Protein AF-A0A7S1Z6N8-F1 (afdb_monomer_lite)

Structure (mmCIF, N/CA/C/O backbone):
data_AF-A0A7S1Z6N8-F1
#
_entry.id   AF-A0A7S1Z6N8-F1
#
loop_
_atom_site.group_PDB
_atom_site.id
_atom_site.type_symbol
_atom_site.label_atom_id
_atom_site.label_alt_id
_atom_site.label_comp_id
_atom_site.label_asym_id
_atom_site.label_entity_id
_atom_site.label_seq_id
_atom_site.pdbx_PDB_ins_code
_atom_site.Cartn_x
_atom_site.Cartn_y
_atom_site.Cartn_z
_atom_site.occupancy
_atom_site.B_iso_or_equiv
_atom_site.auth_seq_id
_atom_site.auth_comp_id
_atom_site.auth_asym_id
_atom_site.auth_atom_id
_atom_site.pdbx_PDB_model_num
ATOM 1 N N . ILE A 1 1 ? -26.954 3.766 16.961 1.00 88.44 1 ILE A N 1
ATOM 2 C CA . ILE A 1 1 ? -27.231 2.598 16.095 1.00 88.44 1 ILE A CA 1
ATOM 3 C C . ILE A 1 1 ? -27.540 1.423 17.008 1.00 88.44 1 ILE A C 1
ATOM 5 O O . ILE A 1 1 ? -26.776 1.216 17.948 1.00 88.44 1 ILE A O 1
ATOM 9 N N . ASP A 1 2 ? -28.665 0.736 16.800 1.00 89.31 2 ASP A N 1
ATOM 10 C CA . ASP A 1 2 ? -29.001 -0.498 17.525 1.00 89.31 2 ASP A CA 1
ATOM 11 C C . ASP A 1 2 ? -28.397 -1.687 16.770 1.00 89.31 2 ASP A C 1
ATOM 13 O O . ASP A 1 2 ? -28.638 -1.848 15.577 1.00 89.31 2 ASP A O 1
ATOM 17 N N . ALA A 1 3 ? -27.575 -2.474 17.457 1.00 89.19 3 ALA A N 1
ATOM 18 C CA . ALA A 1 3 ? -26.838 -3.597 16.892 1.00 89.19 3 ALA A CA 1
ATOM 19 C C . ALA A 1 3 ? -27.276 -4.943 17.492 1.00 89.19 3 ALA A C 1
ATOM 21 O O . ALA A 1 3 ? -26.668 -5.968 17.191 1.00 89.19 3 ALA A O 1
ATOM 22 N N . ARG A 1 4 ? -28.337 -4.980 18.314 1.00 87.75 4 ARG A N 1
ATOM 23 C CA . ARG A 1 4 ? -28.813 -6.206 18.989 1.00 87.75 4 ARG A CA 1
ATOM 24 C C . ARG A 1 4 ? -29.221 -7.323 18.035 1.00 87.75 4 ARG A C 1
ATOM 26 O O . ARG A 1 4 ? -29.088 -8.488 18.382 1.00 87.75 4 ARG A O 1
ATOM 33 N N . ALA A 1 5 ? -29.737 -6.962 16.862 1.00 83.06 5 ALA A N 1
ATOM 34 C CA . ALA A 1 5 ? -30.118 -7.914 15.821 1.00 83.06 5 ALA A CA 1
ATOM 35 C C . ALA A 1 5 ? -28.928 -8.368 14.952 1.00 83.06 5 ALA A C 1
ATOM 37 O O . ALA A 1 5 ? -29.091 -9.226 14.090 1.00 83.06 5 ALA A O 1
ATOM 38 N N . SER A 1 6 ? -27.739 -7.792 15.158 1.00 82.25 6 SER A N 1
ATOM 39 C CA . SER A 1 6 ? -26.515 -8.166 14.449 1.00 82.25 6 SER A CA 1
ATOM 40 C C . SER A 1 6 ? -25.701 -9.186 15.251 1.00 82.25 6 SER A C 1
ATOM 42 O O . SER A 1 6 ? -25.852 -9.311 16.463 1.00 82.25 6 SER A O 1
ATOM 44 N N . SER A 1 7 ? -24.766 -9.874 14.594 1.00 84.94 7 SER A N 1
ATOM 45 C CA . SER A 1 7 ? -23.778 -10.739 15.252 1.00 84.94 7 SER A CA 1
ATOM 46 C C . SER A 1 7 ? -22.561 -9.968 15.798 1.00 84.94 7 SER A C 1
ATOM 48 O O . SER A 1 7 ? -21.488 -10.550 15.958 1.00 84.94 7 SER A O 1
ATOM 50 N N . GLN A 1 8 ? -22.673 -8.651 16.015 1.00 86.31 8 GLN A N 1
ATOM 51 C CA . GLN A 1 8 ? -21.559 -7.812 16.471 1.00 86.31 8 GLN A CA 1
ATOM 52 C C . GLN A 1 8 ? -21.376 -7.862 17.996 1.00 86.31 8 GLN A C 1
ATOM 54 O O . GLN A 1 8 ? -22.334 -8.074 18.737 1.00 86.31 8 GLN A O 1
ATOM 59 N N . PRO A 1 9 ? -20.146 -7.628 18.495 1.00 83.56 9 PRO A N 1
ATOM 60 C CA . PRO A 1 9 ? -19.825 -7.757 19.920 1.00 83.56 9 PRO A CA 1
ATOM 61 C C . PRO A 1 9 ? -20.478 -6.696 20.822 1.00 83.56 9 PRO A C 1
ATOM 63 O O . PRO A 1 9 ? -20.442 -6.830 22.044 1.00 83.56 9 PRO A O 1
ATOM 66 N N . CYS A 1 10 ? -21.047 -5.630 20.254 1.00 86.75 10 CYS A N 1
ATOM 67 C CA . CYS A 1 10 ? -21.714 -4.561 20.996 1.00 86.75 10 CYS A CA 1
ATOM 68 C C . CYS A 1 10 ? -23.199 -4.512 20.627 1.00 86.75 10 CYS A C 1
ATOM 70 O O . CYS A 1 10 ? -23.562 -4.689 19.470 1.00 86.75 10 CYS A O 1
ATOM 72 N N . THR A 1 11 ? -24.058 -4.215 21.604 1.00 90.62 11 THR A N 1
ATOM 73 C CA . THR A 1 11 ? -25.513 -4.100 21.395 1.00 90.62 11 THR A CA 1
ATOM 74 C C . THR A 1 11 ? -25.936 -2.733 20.862 1.00 90.62 11 THR A C 1
ATOM 76 O O . THR A 1 11 ? -27.042 -2.589 20.348 1.00 90.62 11 THR A O 1
ATOM 79 N N . SER A 1 12 ? -25.072 -1.720 20.954 1.00 91.56 12 SER A N 1
ATOM 80 C CA . SER A 1 12 ? -25.293 -0.408 20.353 1.00 91.56 12 SER A CA 1
ATOM 81 C C . SER A 1 12 ? -23.976 0.288 20.008 1.00 91.56 12 SER A C 1
ATOM 83 O O . SER A 1 12 ? -22.945 0.051 20.639 1.00 91.56 12 SER A O 1
ATOM 85 N N . PHE A 1 13 ? -24.031 1.176 19.013 1.00 90.75 13 PHE A N 1
ATOM 86 C CA . PHE A 1 13 ? -22.923 2.051 18.622 1.00 90.75 13 PHE A CA 1
ATOM 87 C C . PHE A 1 13 ? -23.348 3.519 18.636 1.00 90.75 13 PHE A C 1
ATOM 89 O O . PHE A 1 13 ? -24.434 3.874 18.156 1.00 90.75 13 PHE A O 1
ATOM 96 N N . GLY A 1 14 ? -22.472 4.372 19.168 1.00 90.56 14 GLY A N 1
ATOM 97 C CA . GLY A 1 14 ? -22.578 5.824 19.075 1.00 90.56 14 GLY A CA 1
ATOM 98 C C . GLY A 1 14 ? -21.867 6.331 17.824 1.00 90.56 14 GLY A C 1
ATOM 99 O O . GLY A 1 14 ? -20.742 5.924 17.549 1.00 90.56 14 GLY A O 1
ATOM 100 N N . ILE A 1 15 ? -22.517 7.222 17.079 1.00 90.75 15 ILE A N 1
ATOM 101 C CA . ILE A 1 15 ? -21.919 7.923 15.939 1.00 90.75 15 ILE A CA 1
ATOM 102 C C . ILE A 1 15 ? -22.013 9.429 16.158 1.00 90.75 15 ILE A C 1
ATOM 104 O O . ILE A 1 15 ? -22.923 9.908 16.838 1.00 90.75 15 ILE A O 1
ATOM 108 N N . HIS A 1 16 ? -21.076 10.175 15.582 1.00 93.31 16 HIS A N 1
ATOM 109 C CA . HIS A 1 16 ? -21.111 11.631 15.636 1.00 93.31 16 HIS A CA 1
ATOM 110 C C . HIS A 1 16 ? -22.332 12.166 14.858 1.00 93.31 16 HIS A C 1
ATOM 112 O O . HIS A 1 16 ? -22.579 11.682 13.750 1.00 93.31 16 HIS A O 1
ATOM 118 N N . PRO A 1 17 ? -23.072 13.177 15.361 1.00 93.50 17 PRO A N 1
ATOM 119 C CA . PRO A 1 17 ? -24.265 13.705 14.686 1.00 93.50 17 PRO A CA 1
ATOM 120 C C . PRO A 1 17 ? -24.022 14.198 13.253 1.00 93.50 17 PRO A C 1
ATOM 122 O O . PRO A 1 17 ? -24.912 14.105 12.417 1.00 93.50 17 PRO A O 1
ATOM 125 N N . SER A 1 18 ? -22.811 14.675 12.950 1.00 95.06 18 SER A N 1
ATOM 126 C CA . SER A 1 18 ? -22.406 15.102 11.598 1.00 95.06 18 SER A CA 1
ATOM 127 C C . SER A 1 18 ? -22.110 13.956 10.620 1.00 95.06 18 SER A C 1
ATOM 129 O O . SER A 1 18 ? -21.781 14.229 9.472 1.00 95.06 18 SER A O 1
ATOM 131 N N . LEU A 1 19 ? -22.199 12.690 11.044 1.00 91.75 19 LEU A N 1
ATOM 132 C CA . LEU A 1 19 ? -21.964 11.509 10.199 1.00 91.75 19 LEU A CA 1
ATOM 133 C C . LEU A 1 19 ? -23.212 10.604 10.106 1.00 91.75 19 LEU A C 1
ATOM 135 O O . LEU A 1 19 ? -23.100 9.393 10.317 1.00 91.75 19 LEU A O 1
ATOM 139 N N . PRO A 1 20 ? -24.410 11.145 9.795 1.00 94.00 20 PRO A N 1
ATOM 140 C CA . PRO A 1 20 ? -25.641 10.352 9.772 1.00 94.00 20 PRO A CA 1
ATOM 141 C C . PRO A 1 20 ? -25.593 9.233 8.724 1.00 94.00 20 PRO A C 1
ATOM 143 O O . PRO A 1 20 ? -26.145 8.160 8.959 1.00 94.00 20 PRO A O 1
ATOM 146 N N . ILE A 1 21 ? -24.842 9.439 7.636 1.00 94.69 21 ILE A N 1
ATOM 147 C CA . ILE A 1 21 ? -24.656 8.463 6.558 1.00 94.69 21 ILE A CA 1
ATOM 148 C C . ILE A 1 21 ? -24.152 7.103 7.059 1.00 94.69 21 ILE A C 1
ATOM 150 O O . ILE A 1 21 ? -24.558 6.071 6.542 1.00 94.69 21 ILE A O 1
ATOM 154 N N . LEU A 1 22 ? -23.324 7.065 8.111 1.00 93.56 22 LEU A N 1
ATOM 155 C CA . LEU A 1 22 ? -22.815 5.802 8.658 1.00 93.56 22 LEU A CA 1
ATOM 156 C C . LEU A 1 22 ? -23.911 4.980 9.344 1.00 93.56 22 LEU A C 1
ATOM 158 O O . LEU A 1 22 ? -23.875 3.753 9.301 1.00 93.56 22 LEU A O 1
ATOM 162 N N . ARG A 1 23 ? -24.890 5.641 9.975 1.00 92.25 23 ARG A N 1
ATOM 163 C CA . ARG A 1 23 ? -26.069 4.958 10.524 1.00 92.25 23 ARG A CA 1
ATOM 164 C C . ARG A 1 23 ? -26.919 4.397 9.402 1.00 92.25 23 ARG A C 1
ATOM 166 O O . ARG A 1 23 ? -27.370 3.266 9.527 1.00 92.25 23 ARG A O 1
ATOM 173 N N . ASP A 1 24 ? -27.150 5.186 8.362 1.00 94.38 24 ASP A N 1
ATOM 174 C CA . ASP A 1 24 ? -28.033 4.792 7.268 1.00 94.38 24 ASP A CA 1
ATOM 175 C C . ASP A 1 24 ? -27.438 3.578 6.535 1.00 94.38 24 ASP A C 1
ATOM 177 O O . ASP A 1 24 ? -28.085 2.535 6.472 1.00 94.38 24 ASP A O 1
ATOM 181 N N . LEU A 1 25 ? -26.145 3.627 6.187 1.00 95.06 25 LEU A N 1
ATOM 182 C CA . LEU A 1 25 ? -25.419 2.490 5.606 1.00 95.06 25 LEU A CA 1
ATOM 183 C C . LEU A 1 25 ? -25.420 1.247 6.507 1.00 95.06 25 LEU A C 1
ATOM 185 O O . LEU A 1 25 ? -25.549 0.129 6.014 1.00 95.06 25 LEU A O 1
ATOM 189 N N . TYR A 1 26 ? -25.274 1.415 7.826 1.00 92.69 26 TYR A N 1
ATOM 190 C CA . TYR A 1 26 ? -25.327 0.288 8.760 1.00 92.69 26 TYR A CA 1
ATOM 191 C C . TYR A 1 26 ? -26.719 -0.350 8.783 1.00 92.69 26 TYR A C 1
ATOM 193 O O . TYR A 1 26 ? -26.846 -1.570 8.711 1.00 92.69 26 TYR A O 1
ATOM 201 N N . ASN A 1 27 ? -27.768 0.472 8.863 1.00 90.56 27 ASN A N 1
ATOM 202 C CA . ASN A 1 27 ? -29.154 0.007 8.887 1.00 90.56 27 ASN A CA 1
ATOM 203 C C . ASN A 1 27 ? -29.552 -0.686 7.573 1.00 90.56 27 ASN A C 1
ATOM 205 O O . ASN A 1 27 ? -30.355 -1.614 7.594 1.00 90.56 27 ASN A O 1
ATOM 209 N N . GLU A 1 28 ? -28.972 -0.264 6.448 1.00 93.81 28 GLU A N 1
ATOM 210 C CA . GLU A 1 28 ? -29.132 -0.887 5.128 1.00 93.81 28 GLU A CA 1
ATOM 211 C C . GLU A 1 28 ? -28.316 -2.182 4.960 1.00 93.81 28 GLU A C 1
ATOM 213 O O . GLU A 1 28 ? -28.401 -2.833 3.921 1.00 93.81 28 GLU A O 1
ATOM 218 N N . GLY A 1 29 ? -27.498 -2.565 5.947 1.00 89.50 29 GLY A N 1
ATOM 219 C CA . GLY A 1 29 ? -26.600 -3.720 5.850 1.00 89.50 29 GLY A CA 1
ATOM 220 C C . GLY A 1 29 ? -25.387 -3.494 4.939 1.00 89.50 29 GLY A C 1
ATOM 221 O O . GLY A 1 29 ? -24.643 -4.432 4.663 1.00 89.50 29 GLY A O 1
ATOM 222 N N . SER A 1 30 ? -25.164 -2.255 4.497 1.00 93.12 30 SER A N 1
ATOM 223 C CA . SER A 1 30 ? -24.047 -1.851 3.635 1.00 93.12 30 SER A CA 1
ATOM 224 C C . SER A 1 30 ? -22.809 -1.391 4.420 1.00 93.12 30 SER A C 1
ATOM 226 O O . SER A 1 30 ? -21.783 -1.073 3.823 1.00 93.12 30 SER A O 1
ATOM 228 N N . ALA A 1 31 ? -22.874 -1.356 5.755 1.00 90.12 31 ALA A N 1
ATOM 229 C CA . ALA A 1 31 ? -21.738 -1.060 6.625 1.00 90.12 31 ALA A CA 1
ATOM 230 C C . ALA A 1 31 ? -21.712 -1.948 7.878 1.00 90.12 31 ALA A C 1
ATOM 232 O O . ALA A 1 31 ? -22.742 -2.381 8.391 1.00 90.12 31 ALA A O 1
ATOM 233 N N . LEU A 1 32 ? -20.506 -2.169 8.404 1.00 89.81 32 LEU A N 1
ATOM 234 C CA . LEU A 1 32 ? -20.230 -2.939 9.618 1.00 89.81 32 LEU A CA 1
ATOM 235 C C . LEU A 1 32 ? -19.250 -2.155 10.503 1.00 89.81 32 LEU A C 1
ATOM 237 O O . LEU A 1 32 ? -18.300 -1.567 9.988 1.00 89.81 32 LEU A O 1
ATOM 241 N N . PHE A 1 33 ? -19.429 -2.185 11.828 1.00 87.69 33 PHE A N 1
ATOM 242 C CA . PHE A 1 33 ? -18.408 -1.693 12.756 1.00 87.69 33 PHE A CA 1
ATOM 243 C C . PHE A 1 33 ? -17.508 -2.839 13.207 1.00 87.69 33 PHE A C 1
ATOM 245 O O . PHE A 1 33 ? -17.979 -3.873 13.679 1.00 87.69 33 PHE A O 1
ATOM 252 N N . VAL A 1 34 ? -16.197 -2.624 13.123 1.00 84.75 34 VAL A N 1
ATOM 253 C CA . VAL A 1 34 ? -15.204 -3.513 13.730 1.00 84.75 34 VAL A CA 1
ATOM 254 C C . VAL A 1 34 ? -14.755 -2.883 15.047 1.00 84.75 34 VAL A C 1
ATOM 256 O O . VAL A 1 34 ? -13.890 -2.011 15.082 1.00 84.75 34 VAL A O 1
ATOM 259 N N . ALA A 1 35 ? -15.399 -3.286 16.143 1.00 81.75 35 ALA A N 1
ATOM 260 C CA . ALA A 1 35 ? -15.043 -2.838 17.486 1.00 81.75 35 ALA A CA 1
ATOM 261 C C . ALA A 1 35 ? -13.891 -3.666 18.064 1.00 81.75 35 ALA A C 1
ATOM 263 O O . ALA A 1 35 ? -13.701 -4.824 17.697 1.00 81.75 35 ALA A O 1
ATOM 264 N N . ASN A 1 36 ? -13.140 -3.075 18.998 1.00 75.44 36 ASN A N 1
ATOM 265 C CA . ASN A 1 36 ? -11.947 -3.683 19.602 1.00 75.44 36 ASN A CA 1
ATOM 266 C C . ASN A 1 36 ? -10.860 -4.064 18.578 1.00 75.44 36 ASN A C 1
ATOM 268 O O . ASN A 1 36 ? -10.006 -4.900 18.862 1.00 75.44 36 ASN A O 1
ATOM 272 N N . ALA A 1 37 ? -10.878 -3.437 17.399 1.00 77.06 37 ALA A N 1
ATOM 273 C CA . ALA A 1 37 ? -9.786 -3.509 16.447 1.00 77.06 37 ALA A CA 1
ATOM 274 C C . ALA A 1 37 ? -8.680 -2.546 16.872 1.00 77.06 37 ALA A C 1
ATOM 276 O O . ALA A 1 37 ? -8.911 -1.367 17.140 1.00 77.06 37 ALA A O 1
ATOM 277 N N . GLY A 1 38 ? -7.469 -3.067 16.942 1.00 76.75 38 GLY A N 1
ATOM 278 C CA . GLY A 1 38 ? -6.310 -2.315 17.368 1.00 76.75 38 GLY A CA 1
ATOM 279 C C . GLY A 1 38 ? -5.176 -3.264 17.678 1.00 76.75 38 GLY A C 1
ATOM 280 O O . GLY A 1 38 ? -5.358 -4.470 17.848 1.00 76.75 38 GLY A O 1
ATOM 281 N N . LEU A 1 39 ? -3.984 -2.703 17.722 1.00 79.81 39 LEU A N 1
ATOM 282 C CA . LEU A 1 39 ? -2.789 -3.484 17.914 1.00 79.81 39 LEU A CA 1
ATOM 283 C C . LEU A 1 39 ? -2.548 -3.732 19.412 1.00 79.81 39 LEU A C 1
ATOM 285 O O . LEU A 1 39 ? -2.395 -2.795 20.193 1.00 79.81 39 LEU A O 1
ATOM 289 N N . LEU A 1 40 ? -2.516 -5.009 19.799 1.00 80.50 40 LEU A N 1
ATOM 290 C CA . LEU A 1 40 ? -2.187 -5.469 21.147 1.00 80.50 40 LEU A CA 1
ATOM 291 C C . LEU A 1 40 ? -1.167 -6.602 21.053 1.00 80.50 40 LEU A C 1
ATOM 293 O O . LEU A 1 40 ? -1.433 -7.621 20.424 1.00 80.50 40 LEU A O 1
ATOM 297 N N . VAL A 1 41 ? -0.014 -6.445 21.711 1.00 81.12 41 VAL A N 1
ATOM 298 C CA . VAL A 1 41 ? 0.990 -7.525 21.774 1.00 81.12 41 VAL A CA 1
ATOM 299 C C . VAL A 1 41 ? 0.519 -8.674 22.667 1.00 81.12 41 VAL A C 1
ATOM 301 O O . VAL A 1 41 ? 0.840 -9.834 22.430 1.00 81.12 41 VAL A O 1
ATOM 304 N N . LYS A 1 42 ? -0.234 -8.337 23.717 1.00 85.00 42 LYS A N 1
ATOM 305 C CA . LYS A 1 42 ? -0.820 -9.254 24.692 1.00 85.00 42 LYS A CA 1
ATOM 306 C C . LYS A 1 42 ? -1.991 -8.565 25.399 1.00 85.00 42 LYS A C 1
ATOM 308 O O . LYS A 1 42 ? -2.080 -7.334 25.351 1.00 85.00 42 LYS A O 1
ATOM 313 N N . PRO A 1 43 ? -2.872 -9.316 26.077 1.00 87.75 43 PRO A N 1
ATOM 314 C CA . PRO A 1 43 ? -3.913 -8.724 26.906 1.00 87.75 43 PRO A CA 1
ATOM 315 C C . PRO A 1 43 ? -3.316 -7.809 27.987 1.00 87.75 43 PRO A C 1
ATOM 317 O O . PRO A 1 43 ? -2.453 -8.223 28.759 1.00 87.75 43 PRO A O 1
ATOM 320 N N . VAL A 1 44 ? -3.790 -6.565 28.042 1.00 89.38 44 VAL A N 1
ATOM 321 C CA . VAL A 1 44 ? -3.395 -5.539 29.021 1.00 89.38 44 VAL A CA 1
ATOM 322 C C . VAL A 1 44 ? -4.637 -4.827 29.558 1.00 89.38 44 VAL A C 1
ATOM 324 O O . VAL A 1 44 ? -5.732 -4.956 29.013 1.00 89.38 44 VAL A O 1
ATOM 327 N N . ASN A 1 45 ? -4.482 -4.071 30.640 1.00 89.31 45 ASN A N 1
ATOM 328 C CA . ASN A 1 45 ? -5.541 -3.287 31.267 1.00 89.31 45 ASN A CA 1
ATOM 329 C C . ASN A 1 45 ? -5.087 -1.834 31.503 1.00 89.31 45 ASN A C 1
ATOM 331 O O . ASN A 1 45 ? -3.951 -1.452 31.220 1.00 89.31 45 ASN A O 1
ATOM 335 N N . LYS A 1 46 ? -5.986 -1.003 32.047 1.00 87.88 46 LYS A N 1
ATOM 336 C CA . LYS A 1 46 ? -5.729 0.431 32.271 1.00 87.88 46 LYS A CA 1
ATOM 337 C C . LYS A 1 46 ? -4.546 0.722 33.199 1.00 87.88 46 LYS A C 1
ATOM 339 O O . LYS A 1 46 ? -4.002 1.819 33.113 1.00 87.88 46 LYS A O 1
ATOM 344 N N . THR A 1 47 ? -4.166 -0.208 34.076 1.00 94.25 47 THR A N 1
ATOM 345 C CA . THR A 1 47 ? -3.086 0.014 35.045 1.00 94.25 47 THR A CA 1
ATOM 346 C C . THR A 1 47 ? -1.726 -0.429 34.519 1.00 94.25 47 THR A C 1
ATOM 348 O O . THR A 1 47 ? -0.732 0.163 34.917 1.00 94.25 47 THR A O 1
ATOM 351 N N . ASN A 1 48 ? -1.663 -1.403 33.602 1.00 91.69 48 ASN A N 1
ATOM 352 C CA . ASN A 1 48 ? -0.394 -1.993 33.160 1.00 91.69 48 ASN A CA 1
ATOM 353 C C . ASN A 1 48 ? -0.033 -1.765 31.679 1.00 91.69 48 ASN A C 1
ATOM 355 O O . ASN A 1 48 ? 1.084 -2.096 31.280 1.00 91.69 48 ASN A O 1
ATOM 359 N N . TYR A 1 49 ? -0.922 -1.194 30.855 1.00 88.88 49 TYR A N 1
ATOM 360 C CA . TYR A 1 49 ? -0.685 -1.106 29.406 1.00 88.88 49 TYR A CA 1
ATOM 361 C C . TYR A 1 49 ? 0.596 -0.344 29.028 1.00 88.88 49 TYR A C 1
ATOM 363 O O . TYR A 1 49 ? 1.216 -0.682 28.024 1.00 88.88 49 TYR A O 1
ATOM 371 N N . LYS A 1 50 ? 1.007 0.662 29.815 1.00 86.69 50 LYS A N 1
ATOM 372 C CA . LYS A 1 50 ? 2.200 1.478 29.530 1.00 86.69 50 LYS A CA 1
ATOM 373 C C . LYS A 1 50 ? 3.501 0.691 29.656 1.00 86.69 50 LYS A C 1
ATOM 375 O O . LYS A 1 50 ? 4.405 0.883 28.861 1.00 86.69 50 LYS A O 1
ATOM 380 N N . GLU A 1 51 ? 3.587 -0.176 30.658 1.00 88.50 51 GLU A N 1
ATOM 381 C CA . GLU A 1 51 ? 4.788 -0.969 30.948 1.00 88.50 51 GLU A CA 1
ATOM 382 C C . GLU A 1 51 ? 4.840 -2.241 30.102 1.00 88.50 51 GLU A C 1
ATOM 384 O O . GLU A 1 51 ? 5.904 -2.769 29.800 1.00 88.50 51 GLU A O 1
ATOM 389 N N . GLN A 1 52 ? 3.666 -2.761 29.743 1.00 87.62 52 GLN A N 1
ATOM 390 C CA . GLN A 1 52 ? 3.527 -4.081 29.144 1.00 87.62 52 GLN A CA 1
ATOM 391 C C . GLN A 1 52 ? 3.355 -4.073 27.626 1.00 87.62 52 GLN A C 1
ATOM 393 O O . GLN A 1 52 ? 3.294 -5.151 27.029 1.00 87.62 52 GLN A O 1
ATOM 398 N N . THR A 1 53 ? 3.280 -2.897 27.004 1.00 86.00 53 THR A N 1
ATOM 399 C CA . THR A 1 53 ? 3.157 -2.770 25.551 1.00 86.00 53 THR A CA 1
ATOM 400 C C . THR A 1 53 ? 4.450 -2.181 24.987 1.00 86.00 53 THR A C 1
ATOM 402 O O . THR A 1 53 ? 4.789 -1.056 25.341 1.00 86.00 53 THR A O 1
ATOM 405 N N . PRO A 1 54 ? 5.156 -2.880 24.080 1.00 83.94 54 PRO A N 1
ATOM 406 C CA . PRO A 1 54 ? 6.385 -2.376 23.456 1.00 83.94 54 PRO A CA 1
ATOM 407 C C . PRO A 1 54 ? 6.119 -1.271 22.418 1.00 83.94 54 PRO A C 1
ATOM 409 O O . PRO A 1 54 ? 7.042 -0.765 21.789 1.00 83.94 54 PRO A O 1
ATOM 412 N N . VAL A 1 55 ? 4.852 -0.901 22.225 1.00 85.44 55 VAL A N 1
ATOM 413 C CA . VAL A 1 55 ? 4.388 0.061 21.228 1.00 85.44 55 VAL A CA 1
ATOM 414 C C . VAL A 1 55 ? 3.953 1.343 21.906 1.00 85.44 55 VAL A C 1
ATOM 416 O O . VAL A 1 55 ? 3.279 1.323 22.938 1.00 85.44 55 VAL A O 1
ATOM 419 N N . GLN A 1 56 ? 4.270 2.467 21.268 1.00 86.50 56 GLN A N 1
ATOM 420 C CA . GLN A 1 56 ? 3.768 3.775 21.659 1.00 86.50 56 GLN A CA 1
ATOM 421 C C . GLN A 1 56 ? 2.273 3.899 21.330 1.00 86.50 56 GLN A C 1
ATOM 423 O O . GLN A 1 56 ? 1.871 4.444 20.299 1.00 86.50 56 GLN A O 1
ATOM 428 N N . LEU A 1 57 ? 1.441 3.366 22.223 1.00 86.00 57 LEU A N 1
ATOM 429 C CA . LEU A 1 57 ? -0.008 3.517 22.158 1.00 86.00 57 LEU A CA 1
ATOM 430 C C . LEU A 1 57 ? -0.382 5.009 22.125 1.00 86.00 57 LEU A C 1
ATOM 432 O O . LEU A 1 57 ? 0.283 5.845 22.738 1.00 86.00 57 LEU A O 1
ATOM 436 N N . PHE A 1 58 ? -1.459 5.329 21.404 1.00 85.06 58 PHE A N 1
ATOM 437 C CA . PHE A 1 58 ? -1.986 6.689 21.180 1.00 85.06 58 PHE A CA 1
ATOM 438 C C . PHE A 1 58 ? -1.148 7.615 20.282 1.00 85.06 58 PHE A C 1
ATOM 440 O O . PHE A 1 58 ? -1.577 8.734 20.014 1.00 85.06 58 PHE A O 1
ATOM 447 N N . ALA A 1 59 ? -0.006 7.166 19.755 1.00 88.69 59 ALA A N 1
ATOM 448 C CA . ALA A 1 59 ? 0.720 7.897 18.718 1.00 88.69 59 ALA A CA 1
ATOM 449 C C . ALA A 1 59 ? 0.221 7.481 17.324 1.00 88.69 59 ALA A C 1
ATOM 451 O O . ALA A 1 59 ? 0.368 6.324 16.929 1.00 88.69 59 ALA A O 1
ATOM 452 N N . HIS A 1 60 ? -0.374 8.417 16.572 1.00 88.00 60 HIS A N 1
ATOM 453 C CA . HIS A 1 60 ? -0.977 8.140 15.258 1.00 88.00 60 HIS A CA 1
ATOM 454 C C . HIS A 1 60 ? 0.004 7.497 14.270 1.00 88.00 60 HIS A C 1
ATOM 456 O O . HIS A 1 60 ? -0.333 6.516 13.608 1.00 88.00 60 HIS A O 1
ATOM 462 N N . ASN A 1 61 ? 1.224 8.024 14.189 1.00 89.75 61 ASN A N 1
ATOM 463 C CA . ASN A 1 61 ? 2.284 7.520 13.318 1.00 89.75 61 ASN A CA 1
ATOM 464 C C . ASN A 1 61 ? 2.736 6.109 13.722 1.00 89.75 61 ASN A C 1
ATOM 466 O O . ASN A 1 61 ? 2.772 5.219 12.874 1.00 89.75 61 ASN A O 1
ATOM 470 N N . THR A 1 62 ? 3.024 5.885 15.006 1.00 88.94 62 THR A N 1
ATOM 471 C CA . THR A 1 62 ? 3.507 4.593 15.500 1.00 88.94 62 THR A CA 1
ATOM 472 C C . THR A 1 62 ? 2.426 3.528 15.369 1.00 88.94 62 THR A C 1
ATOM 474 O O . THR A 1 62 ? 2.678 2.472 14.806 1.00 88.94 62 THR A O 1
ATOM 477 N N . MET A 1 63 ? 1.187 3.819 15.773 1.00 88.88 63 MET A N 1
ATOM 478 C CA . MET A 1 63 ? 0.078 2.869 15.639 1.00 88.88 63 MET A CA 1
ATOM 479 C C . MET A 1 63 ? -0.214 2.517 14.179 1.00 88.88 63 MET A C 1
ATOM 481 O O . MET A 1 63 ? -0.422 1.344 13.865 1.00 88.88 63 MET A O 1
ATOM 485 N N . SER A 1 64 ? -0.181 3.502 13.276 1.00 89.06 64 SER A N 1
ATOM 486 C CA . SER A 1 64 ? -0.322 3.248 11.836 1.00 89.06 64 SER A CA 1
ATOM 487 C C . SER A 1 64 ? 0.820 2.381 11.315 1.00 89.06 64 SER A C 1
ATOM 489 O O . SER A 1 64 ? 0.593 1.479 10.511 1.00 89.06 64 SER A O 1
ATOM 491 N N . ARG A 1 65 ? 2.047 2.624 11.789 1.00 90.06 65 ARG A N 1
ATOM 492 C CA . ARG A 1 65 ? 3.225 1.861 11.389 1.00 90.06 65 ARG A CA 1
ATOM 493 C C . ARG A 1 65 ? 3.163 0.409 11.829 1.00 90.06 65 ARG A C 1
ATOM 495 O O . ARG A 1 65 ? 3.253 -0.488 10.993 1.00 90.06 65 ARG A O 1
ATOM 502 N N . GLU A 1 66 ? 2.947 0.193 13.116 1.00 90.56 66 GLU A N 1
ATOM 503 C CA . GLU A 1 66 ? 2.895 -1.143 13.696 1.00 90.56 66 GLU A CA 1
ATOM 504 C C . GLU A 1 66 ? 1.717 -1.956 13.149 1.00 90.56 66 GLU A C 1
ATOM 506 O O . GLU A 1 66 ? 1.859 -3.151 12.912 1.00 90.56 66 GLU A O 1
ATOM 511 N N . THR A 1 67 ? 0.571 -1.324 12.865 1.00 90.19 67 THR A N 1
ATOM 512 C CA . THR A 1 67 ? -0.596 -2.016 12.284 1.00 90.19 67 THR A CA 1
ATOM 513 C C . THR A 1 67 ? -0.314 -2.545 10.877 1.00 90.19 67 THR A C 1
ATOM 515 O O . THR A 1 67 ? -0.790 -3.615 10.514 1.00 90.19 67 THR A O 1
ATOM 518 N N . LYS A 1 68 ? 0.486 -1.833 10.076 1.00 91.31 68 LYS A N 1
ATOM 519 C CA . LYS A 1 68 ? 0.869 -2.282 8.727 1.00 91.31 68 LYS A CA 1
ATOM 520 C C . LYS A 1 68 ? 1.899 -3.409 8.763 1.00 91.31 68 LYS A C 1
ATOM 522 O O . LYS A 1 68 ? 1.905 -4.255 7.871 1.00 91.31 68 LYS A O 1
ATOM 527 N N . GLN A 1 69 ? 2.759 -3.429 9.781 1.00 91.12 69 GLN A N 1
ATOM 528 C CA . GLN A 1 69 ? 3.793 -4.452 9.935 1.00 91.12 69 GLN A CA 1
ATOM 529 C C . GLN A 1 69 ? 3.282 -5.709 10.641 1.00 91.12 69 GLN A C 1
ATOM 531 O O . GLN A 1 69 ? 3.641 -6.807 10.227 1.00 91.12 69 GLN A O 1
ATOM 536 N N . LEU A 1 70 ? 2.441 -5.575 11.672 1.00 89.12 70 LEU A N 1
ATOM 537 C CA . LEU A 1 70 ? 2.011 -6.646 12.585 1.00 89.12 70 LEU A CA 1
ATOM 538 C C . LEU A 1 70 ? 3.168 -7.541 13.059 1.00 89.12 70 LEU A C 1
ATOM 540 O O . LEU A 1 70 ? 3.050 -8.766 13.073 1.00 89.12 70 LEU A O 1
ATOM 544 N N . ASP A 1 71 ? 4.297 -6.932 13.418 1.00 88.00 71 ASP A N 1
ATOM 545 C CA . ASP A 1 71 ? 5.502 -7.632 13.871 1.00 88.00 71 ASP A CA 1
ATOM 546 C C . ASP A 1 71 ? 6.147 -6.920 15.066 1.00 88.00 71 ASP A C 1
ATOM 548 O O . ASP A 1 71 ? 7.260 -6.409 15.026 1.00 88.00 71 ASP A O 1
ATOM 552 N N . LEU A 1 72 ? 5.411 -6.891 16.171 1.00 85.31 72 LEU A N 1
ATOM 553 C CA . LEU A 1 72 ? 5.777 -6.126 17.369 1.00 85.31 72 LEU A CA 1
ATOM 554 C C . LEU A 1 72 ? 7.046 -6.599 18.072 1.00 85.31 72 LEU A C 1
ATOM 556 O O . LEU A 1 72 ? 7.613 -5.868 18.877 1.00 85.31 72 LEU A O 1
ATOM 560 N N . ASN A 1 73 ? 7.461 -7.829 17.785 1.00 84.62 73 ASN A N 1
ATOM 561 C CA . ASN A 1 73 ? 8.652 -8.444 18.355 1.00 84.62 73 ASN A CA 1
ATOM 562 C C . ASN A 1 73 ? 9.824 -8.464 17.353 1.00 84.62 73 ASN A C 1
ATOM 564 O O . ASN A 1 73 ? 10.882 -8.990 17.682 1.00 84.62 73 ASN A O 1
ATOM 568 N N . GLY A 1 74 ? 9.646 -7.917 16.143 1.00 84.62 74 GLY A N 1
ATOM 569 C CA . GLY A 1 74 ? 10.709 -7.755 15.149 1.00 84.62 74 GLY A CA 1
ATOM 570 C C . GLY A 1 74 ? 11.200 -9.041 14.474 1.00 84.62 74 GLY A C 1
ATOM 571 O O . GLY A 1 74 ? 12.286 -9.029 13.891 1.00 84.62 74 GLY A O 1
ATOM 572 N N . HIS A 1 75 ? 10.442 -10.142 14.521 1.00 85.75 75 HIS A N 1
ATOM 573 C CA . HIS A 1 75 ? 10.844 -11.423 13.916 1.00 85.75 75 HIS A CA 1
ATOM 574 C C . HIS A 1 75 ? 10.939 -11.362 12.386 1.00 85.75 75 HIS A C 1
ATOM 576 O O . HIS A 1 75 ? 11.640 -12.156 11.766 1.00 85.75 75 HIS A O 1
ATOM 582 N N . MET A 1 76 ? 10.199 -10.441 11.780 1.00 83.75 76 MET A N 1
ATOM 583 C CA . MET A 1 76 ? 10.025 -10.243 10.349 1.00 83.75 76 MET A CA 1
ATOM 584 C C . MET A 1 76 ? 10.255 -8.775 9.965 1.00 83.75 76 MET A C 1
ATOM 586 O O . MET A 1 76 ? 9.517 -8.205 9.151 1.00 83.75 76 MET A O 1
ATOM 590 N N . SER A 1 77 ? 11.291 -8.179 10.560 1.00 83.44 77 SER A N 1
ATOM 591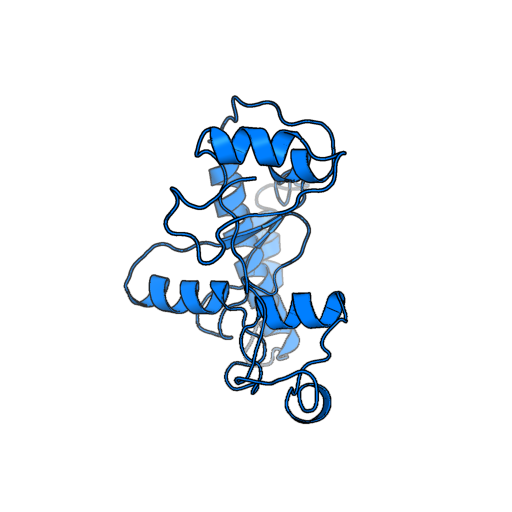 C CA . SER A 1 77 ? 11.657 -6.772 10.392 1.00 83.44 77 SER A CA 1
ATOM 592 C C . SER A 1 77 ? 11.711 -6.350 8.920 1.00 83.44 77 SER A C 1
ATOM 594 O O . SER A 1 77 ? 12.247 -7.057 8.067 1.00 83.44 77 SER A O 1
ATOM 596 N N . GLY A 1 78 ? 11.150 -5.176 8.624 1.00 84.50 78 GLY A N 1
ATOM 597 C CA . GLY A 1 78 ? 11.132 -4.609 7.272 1.00 84.50 78 GLY A CA 1
ATOM 598 C C . GLY A 1 78 ? 10.036 -5.153 6.348 1.00 84.50 78 GLY A C 1
ATOM 599 O O . GLY A 1 78 ? 9.972 -4.723 5.201 1.00 84.50 78 GLY A O 1
ATOM 600 N N . SER A 1 79 ? 9.157 -6.041 6.831 1.00 92.12 79 SER A N 1
ATOM 601 C CA . SER A 1 79 ? 8.016 -6.556 6.059 1.00 92.12 79 SER A CA 1
ATOM 602 C C . SER A 1 79 ? 6.658 -6.113 6.619 1.00 92.12 79 SER A C 1
ATOM 604 O O . SER A 1 79 ? 6.467 -5.967 7.828 1.00 92.12 79 SER A O 1
ATOM 606 N N . GLY A 1 80 ? 5.690 -5.942 5.725 1.00 93.12 80 GLY A N 1
ATOM 607 C CA . GLY A 1 80 ? 4.289 -5.674 6.016 1.00 93.12 80 GLY A CA 1
ATOM 608 C C . GLY A 1 80 ? 3.429 -6.934 6.039 1.00 93.12 80 GLY A C 1
ATOM 609 O O . GLY A 1 80 ? 3.775 -7.958 5.448 1.00 93.12 80 GLY A O 1
ATOM 610 N N . VAL A 1 81 ? 2.272 -6.871 6.702 1.00 92.44 81 VAL A N 1
ATOM 611 C CA . VAL A 1 81 ? 1.339 -8.008 6.778 1.00 92.44 81 VAL A CA 1
ATOM 612 C C . VAL A 1 81 ? 0.838 -8.444 5.397 1.00 92.44 81 VAL A C 1
ATOM 614 O O . VAL A 1 81 ? 0.788 -9.643 5.123 1.00 92.44 81 VAL A O 1
ATOM 617 N N . VAL A 1 82 ? 0.514 -7.496 4.511 1.00 92.75 82 VAL A N 1
ATOM 618 C CA . VAL A 1 82 ? 0.010 -7.794 3.160 1.00 92.75 82 VAL A CA 1
ATOM 619 C C . VAL A 1 82 ? 1.132 -8.337 2.283 1.00 92.75 82 VAL A C 1
ATOM 621 O O . VAL A 1 82 ? 0.917 -9.298 1.555 1.00 92.75 82 VAL A O 1
ATOM 624 N N . GLY A 1 83 ? 2.348 -7.804 2.402 1.00 92.94 83 GLY A N 1
ATOM 625 C CA . GLY A 1 83 ? 3.512 -8.342 1.701 1.00 92.94 83 GLY A CA 1
ATOM 626 C C . GLY A 1 83 ? 3.850 -9.771 2.125 1.00 92.94 83 GLY A C 1
ATOM 627 O O . GLY A 1 83 ? 4.098 -10.620 1.277 1.00 92.94 83 GLY A O 1
ATOM 628 N N . ARG A 1 84 ? 3.770 -10.093 3.422 1.00 92.81 84 ARG A N 1
ATOM 629 C CA . ARG A 1 84 ? 3.934 -11.482 3.886 1.00 92.81 84 ARG A CA 1
ATOM 630 C C . ARG A 1 84 ? 2.807 -12.399 3.410 1.00 92.81 84 ARG A C 1
ATOM 632 O O . ARG A 1 84 ? 3.062 -13.567 3.129 1.00 92.81 84 ARG A O 1
ATOM 639 N N . LEU A 1 85 ? 1.574 -11.897 3.323 1.00 92.62 85 LEU A N 1
ATOM 640 C CA . LEU A 1 85 ? 0.459 -12.642 2.735 1.00 92.62 85 LEU A CA 1
ATOM 641 C C . LEU A 1 85 ? 0.717 -12.920 1.247 1.00 92.62 85 LEU A C 1
ATOM 643 O O . LEU A 1 85 ? 0.580 -14.064 0.820 1.00 92.62 85 LEU A O 1
ATOM 647 N N . LYS A 1 86 ? 1.158 -11.903 0.495 1.00 92.38 86 LYS A N 1
ATOM 648 C CA . LYS A 1 86 ? 1.602 -12.014 -0.901 1.00 92.38 86 LYS A CA 1
ATOM 649 C C . LYS A 1 86 ? 2.659 -13.108 -1.044 1.00 92.38 86 LYS A C 1
ATOM 651 O O . LYS A 1 86 ? 2.477 -14.018 -1.838 1.00 92.38 86 LYS A O 1
ATOM 656 N N . ASP A 1 87 ? 3.691 -13.099 -0.198 1.00 91.88 87 ASP A N 1
ATOM 657 C CA . ASP A 1 87 ? 4.759 -14.105 -0.241 1.00 91.88 87 ASP A CA 1
ATOM 658 C C . ASP A 1 87 ? 4.246 -15.545 -0.124 1.00 91.88 87 ASP A C 1
ATOM 660 O O . ASP A 1 87 ? 4.706 -16.437 -0.840 1.00 91.88 87 ASP A O 1
ATOM 664 N N . VAL A 1 88 ? 3.281 -15.780 0.767 1.00 93.12 88 VAL A N 1
ATOM 665 C CA . VAL A 1 88 ? 2.670 -17.103 0.942 1.00 93.12 88 VAL A CA 1
ATOM 666 C C . VAL A 1 88 ? 1.799 -17.472 -0.258 1.00 93.12 88 VAL A C 1
ATOM 668 O O . VAL A 1 88 ? 1.857 -18.614 -0.712 1.00 93.12 88 VAL A O 1
ATOM 671 N N . LEU A 1 89 ? 1.014 -16.528 -0.780 1.00 92.94 89 LEU A N 1
ATOM 672 C CA . LEU A 1 89 ? 0.115 -16.753 -1.912 1.00 92.94 89 LEU A CA 1
ATOM 673 C C . LEU A 1 89 ? 0.874 -17.020 -3.221 1.00 92.94 89 LEU A C 1
ATOM 675 O O . LEU A 1 89 ? 0.542 -17.984 -3.914 1.00 92.94 89 LEU A O 1
ATOM 679 N N . THR A 1 90 ? 1.936 -16.261 -3.514 1.00 91.06 90 THR A N 1
ATOM 680 C CA . THR A 1 90 ? 2.820 -16.537 -4.658 1.00 91.06 90 THR A CA 1
ATOM 681 C C . THR A 1 90 ? 3.412 -17.940 -4.549 1.00 91.06 90 THR A C 1
ATOM 683 O O . THR A 1 90 ? 3.413 -18.698 -5.517 1.00 91.06 90 THR A O 1
ATOM 686 N N . LYS A 1 91 ? 3.875 -18.332 -3.352 1.00 91.06 91 LYS A N 1
ATOM 687 C CA . LYS A 1 91 ? 4.502 -19.643 -3.127 1.00 91.06 91 LYS A CA 1
ATOM 688 C C . LYS A 1 91 ? 3.567 -20.818 -3.430 1.00 91.06 91 LYS A C 1
ATOM 690 O O . LYS A 1 91 ? 4.042 -21.877 -3.833 1.00 91.06 91 LYS A O 1
ATOM 695 N N . ILE A 1 92 ? 2.262 -20.652 -3.227 1.00 94.56 92 ILE A N 1
ATOM 696 C CA . ILE A 1 92 ? 1.257 -21.684 -3.530 1.00 94.56 92 ILE A CA 1
ATOM 697 C C . ILE A 1 92 ? 0.669 -21.553 -4.947 1.00 94.56 92 ILE A C 1
ATOM 699 O O . ILE A 1 92 ? -0.260 -22.281 -5.285 1.00 94.56 92 ILE A O 1
ATOM 703 N N . GLY A 1 93 ? 1.220 -20.660 -5.779 1.00 91.69 93 GLY A N 1
ATOM 704 C CA . GLY A 1 93 ? 0.899 -20.541 -7.201 1.00 91.69 93 GLY A CA 1
ATOM 705 C C . GLY A 1 93 ? -0.197 -19.533 -7.552 1.00 91.69 93 GLY A C 1
ATOM 706 O O . GLY A 1 93 ? -0.657 -19.534 -8.692 1.00 91.69 93 GLY A O 1
ATOM 707 N N . TYR A 1 94 ? -0.629 -18.675 -6.622 1.00 91.25 94 TYR A N 1
ATOM 708 C CA . TYR A 1 94 ? -1.537 -17.578 -6.968 1.00 91.25 94 TYR A CA 1
ATOM 709 C C . TYR A 1 94 ? -0.767 -16.397 -7.557 1.00 91.25 94 TYR A C 1
ATOM 711 O O . TYR A 1 94 ? 0.302 -16.028 -7.078 1.00 91.25 94 TYR A O 1
ATOM 719 N N . SER A 1 95 ? -1.357 -15.761 -8.568 1.00 83.94 95 SER A N 1
ATOM 720 C CA . SER A 1 95 ? -0.878 -14.474 -9.065 1.00 83.94 95 SER A CA 1
ATOM 721 C C . SER A 1 95 ? -1.242 -13.391 -8.059 1.00 83.94 95 SER A C 1
ATOM 723 O O . SER A 1 95 ? -2.418 -13.064 -7.897 1.00 83.94 95 SER A O 1
ATOM 725 N N . THR A 1 96 ? -0.243 -12.841 -7.377 1.00 83.50 96 THR A N 1
ATOM 726 C CA . THR A 1 96 ? -0.448 -11.773 -6.399 1.00 83.50 96 THR A CA 1
ATOM 727 C C . THR A 1 96 ? 0.457 -10.599 -6.697 1.00 83.50 96 THR A C 1
ATOM 729 O O . THR A 1 96 ? 1.645 -10.624 -6.376 1.00 83.50 96 THR A O 1
ATOM 732 N N . ASP A 1 97 ? -0.136 -9.568 -7.288 1.00 80.44 97 ASP A N 1
ATOM 733 C CA . ASP A 1 97 ? 0.516 -8.286 -7.501 1.00 80.44 97 ASP A CA 1
ATOM 734 C C . ASP A 1 97 ? -0.058 -7.233 -6.553 1.00 80.44 97 ASP A C 1
ATOM 736 O O . ASP A 1 97 ? -1.194 -7.346 -6.082 1.00 80.44 97 ASP A O 1
ATOM 740 N N . SER A 1 98 ? 0.746 -6.231 -6.221 1.00 84.50 98 SER A N 1
ATOM 741 C CA . SER A 1 98 ? 0.350 -5.206 -5.258 1.00 84.50 98 SER A CA 1
ATOM 742 C C . SER A 1 98 ? 0.995 -3.874 -5.586 1.00 84.50 98 SER A C 1
ATOM 744 O O . SER A 1 98 ? 2.222 -3.783 -5.664 1.00 84.50 98 SER A O 1
ATOM 746 N N . PHE A 1 99 ? 0.174 -2.835 -5.663 1.00 87.31 99 PHE A N 1
ATOM 747 C CA . PHE A 1 99 ? 0.616 -1.465 -5.863 1.00 87.31 99 PHE A CA 1
ATOM 748 C C . PHE A 1 99 ? 0.083 -0.560 -4.753 1.00 87.31 99 PHE A C 1
ATOM 750 O O . PHE A 1 99 ? -0.961 -0.820 -4.153 1.00 87.31 99 PHE A O 1
ATOM 757 N N . SER A 1 100 ? 0.820 0.508 -4.478 1.00 89.12 100 SER A N 1
ATOM 758 C CA . SER A 1 100 ? 0.384 1.602 -3.620 1.00 89.12 100 SER A CA 1
ATOM 759 C C . SER A 1 100 ? 0.060 2.808 -4.483 1.00 89.12 100 SER A C 1
ATOM 761 O O . SER A 1 100 ? 0.852 3.184 -5.345 1.00 89.12 100 SER A O 1
ATOM 763 N N . ILE A 1 101 ? -1.079 3.437 -4.227 1.00 86.19 101 ILE A N 1
ATOM 764 C CA . ILE A 1 101 ? -1.397 4.744 -4.793 1.00 86.19 101 ILE A CA 1
ATOM 765 C C . ILE A 1 101 ? -1.034 5.772 -3.723 1.00 86.19 101 ILE A C 1
ATOM 767 O O . ILE A 1 101 ? -1.435 5.635 -2.570 1.00 86.19 101 ILE A O 1
ATOM 771 N N . SER A 1 102 ? -0.262 6.794 -4.091 1.00 83.38 102 SER A N 1
ATOM 772 C CA . SER A 1 102 ? 0.177 7.864 -3.180 1.00 83.38 102 SER A CA 1
ATOM 773 C C . SER A 1 102 ? 1.252 7.482 -2.138 1.00 83.38 102 SER A C 1
ATOM 775 O O . SER A 1 102 ? 1.448 8.207 -1.163 1.00 83.38 102 SER A O 1
ATOM 777 N N . GLY A 1 103 ? 2.012 6.400 -2.359 1.00 82.75 103 GLY A N 1
ATOM 778 C CA . GLY A 1 103 ? 3.354 6.227 -1.769 1.00 82.75 103 GLY A CA 1
ATOM 779 C C . GLY A 1 103 ? 3.488 5.376 -0.505 1.00 82.75 103 GLY A C 1
ATOM 780 O O . GLY A 1 103 ? 4.603 5.037 -0.115 1.00 82.75 103 GLY A O 1
ATOM 781 N N . ASP A 1 104 ? 2.396 4.980 0.138 1.00 85.56 104 ASP A N 1
ATOM 782 C CA . ASP A 1 104 ? 2.455 4.173 1.358 1.00 85.56 104 ASP A CA 1
ATOM 783 C C . ASP A 1 104 ? 2.586 2.676 1.044 1.00 85.56 104 ASP A C 1
ATOM 785 O O . ASP A 1 104 ? 1.615 2.006 0.690 1.00 85.56 104 ASP A O 1
ATOM 789 N N 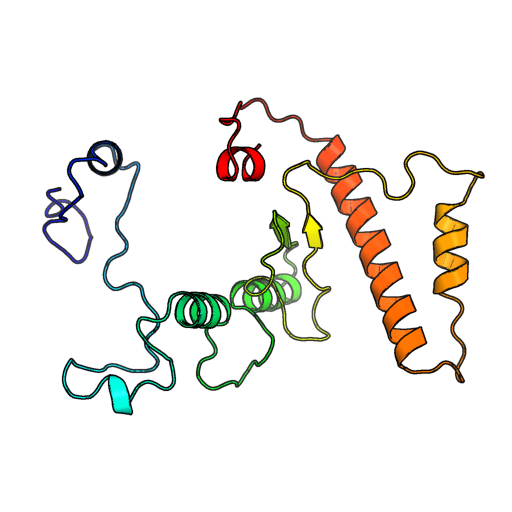. THR A 1 105 ? 3.799 2.136 1.152 1.00 89.81 105 THR A N 1
ATOM 790 C CA . THR A 1 105 ? 4.119 0.751 0.753 1.00 89.81 105 THR A CA 1
ATOM 791 C C . THR A 1 105 ? 4.329 -0.202 1.916 1.00 89.81 105 THR A C 1
ATOM 793 O O . THR A 1 105 ? 4.451 -1.408 1.710 1.00 89.81 105 THR A O 1
ATOM 796 N N . MET A 1 106 ? 4.371 0.295 3.151 1.00 90.94 106 MET A N 1
ATOM 797 C CA . MET A 1 106 ? 4.873 -0.488 4.279 1.00 90.94 106 MET A CA 1
ATOM 798 C C . MET A 1 106 ? 4.068 -1.761 4.546 1.00 90.94 106 MET A C 1
ATOM 800 O O . MET A 1 106 ? 4.647 -2.766 4.939 1.00 90.94 106 MET A O 1
ATOM 804 N N . ALA A 1 107 ? 2.752 -1.741 4.319 1.00 92.62 107 ALA A N 1
ATOM 805 C CA . ALA A 1 107 ? 1.924 -2.941 4.440 1.00 92.62 107 ALA A CA 1
ATOM 806 C C . ALA A 1 107 ? 2.204 -3.967 3.330 1.00 92.62 107 ALA A C 1
ATOM 808 O O . ALA A 1 107 ? 2.072 -5.166 3.567 1.00 92.62 107 ALA A O 1
ATOM 809 N N . LEU A 1 108 ? 2.583 -3.497 2.138 1.00 92.75 108 LEU A N 1
ATOM 810 C CA . LEU A 1 108 ? 2.747 -4.278 0.908 1.00 92.75 108 LEU A CA 1
ATOM 811 C C . LEU A 1 108 ? 4.153 -4.882 0.756 1.00 92.75 108 LEU A C 1
ATOM 813 O O . LEU A 1 108 ? 4.352 -5.798 -0.038 1.00 92.75 108 LEU A O 1
ATOM 817 N N . MET A 1 109 ? 5.129 -4.372 1.509 1.00 91.44 109 MET A N 1
ATOM 818 C CA . MET A 1 109 ? 6.510 -4.858 1.510 1.00 91.44 109 MET A CA 1
ATOM 819 C C . MET A 1 109 ? 6.574 -6.321 1.970 1.00 91.44 109 MET A C 1
ATOM 821 O O . MET A 1 109 ? 6.196 -6.641 3.097 1.00 91.44 109 MET A O 1
ATOM 825 N N . GLY A 1 110 ? 7.030 -7.219 1.095 1.00 90.81 110 GLY A N 1
ATOM 826 C CA . GLY A 1 110 ? 7.261 -8.629 1.421 1.00 90.81 110 GLY A CA 1
ATOM 827 C C . GLY A 1 110 ? 8.558 -8.848 2.196 1.00 90.81 110 GLY A C 1
ATOM 828 O O . GLY A 1 110 ? 9.252 -7.904 2.579 1.00 90.81 110 GLY A O 1
ATOM 829 N N . ARG A 1 111 ? 8.905 -10.111 2.432 1.00 88.88 111 ARG A N 1
ATOM 830 C CA . ARG A 1 111 ? 10.233 -10.471 2.935 1.00 88.88 111 ARG A CA 1
ATOM 831 C C . ARG A 1 111 ? 11.279 -10.170 1.853 1.00 88.88 111 ARG A C 1
ATOM 833 O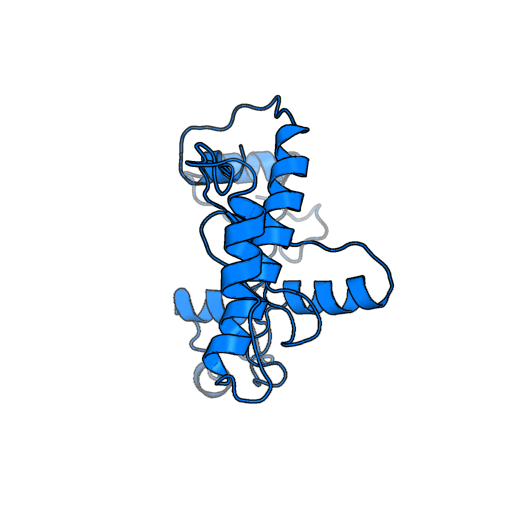 O . ARG A 1 111 ? 11.066 -10.561 0.700 1.00 88.88 111 ARG A O 1
ATOM 840 N N . PRO A 1 112 ? 12.414 -9.540 2.202 1.00 82.75 112 PRO A N 1
ATOM 841 C CA . PRO A 1 112 ? 13.495 -9.310 1.251 1.00 82.75 112 PRO A CA 1
ATOM 842 C C . PRO A 1 112 ? 13.903 -10.605 0.536 1.00 82.75 112 PRO A C 1
ATOM 844 O O . PRO A 1 112 ? 14.121 -11.630 1.183 1.00 82.75 112 PRO A O 1
ATOM 847 N N . GLY A 1 113 ? 13.979 -10.558 -0.795 1.00 78.19 113 GLY A N 1
ATOM 848 C CA . GLY A 1 113 ? 14.432 -11.673 -1.632 1.00 78.19 113 GLY A CA 1
ATOM 849 C C . GLY A 1 113 ? 13.382 -12.729 -2.003 1.00 78.19 113 GLY A C 1
ATOM 850 O O . GLY A 1 113 ? 13.732 -13.660 -2.721 1.00 78.19 113 GLY A O 1
ATOM 851 N N . LEU A 1 114 ? 12.121 -12.621 -1.557 1.00 81.75 114 LEU A N 1
ATOM 852 C CA . LEU A 1 114 ? 11.062 -13.559 -1.978 1.00 81.75 114 LEU A CA 1
ATOM 853 C C . LEU A 1 114 ? 10.240 -13.059 -3.163 1.00 81.75 114 LEU A C 1
ATOM 855 O O . LEU A 1 114 ? 10.013 -13.804 -4.110 1.00 81.75 114 LEU A O 1
ATOM 859 N N . ASN A 1 115 ? 9.779 -11.813 -3.099 1.00 80.44 115 ASN A N 1
ATOM 860 C CA . ASN A 1 115 ? 9.015 -11.185 -4.167 1.00 80.44 115 ASN A CA 1
ATOM 861 C C . ASN A 1 115 ? 9.566 -9.790 -4.455 1.00 80.44 115 ASN A C 1
ATOM 863 O O . ASN A 1 115 ? 10.101 -9.150 -3.543 1.00 80.44 115 ASN A O 1
ATOM 867 N N . PRO A 1 116 ? 9.370 -9.285 -5.685 1.00 78.88 116 PRO A N 1
ATOM 868 C CA . PRO A 1 116 ? 9.656 -7.899 -6.008 1.00 78.88 116 PRO A CA 1
ATOM 869 C C . PRO A 1 116 ? 8.966 -6.924 -5.038 1.00 78.88 116 PRO A C 1
ATOM 871 O O . PRO A 1 116 ? 7.875 -7.226 -4.509 1.00 78.88 116 PRO A O 1
ATOM 874 N N . PRO A 1 117 ? 9.580 -5.751 -4.797 1.00 79.88 117 PRO A N 1
ATOM 875 C CA . PRO A 1 117 ? 8.953 -4.691 -4.023 1.00 79.88 117 PRO A CA 1
ATOM 876 C C . PRO A 1 117 ? 7.637 -4.237 -4.682 1.00 79.88 117 PRO A C 1
ATOM 878 O O . PRO A 1 117 ? 7.451 -4.409 -5.890 1.00 79.88 117 PRO A O 1
ATOM 881 N N . PRO A 1 118 ? 6.690 -3.696 -3.894 1.00 85.50 118 PRO A N 1
ATOM 882 C CA . PRO A 1 118 ? 5.437 -3.176 -4.429 1.00 85.50 118 PRO A CA 1
ATOM 883 C C . PRO A 1 118 ? 5.685 -1.939 -5.297 1.00 85.50 118 PRO A C 1
ATOM 885 O O . PRO A 1 118 ? 6.493 -1.079 -4.939 1.00 85.50 118 PRO A O 1
ATOM 888 N N . SER A 1 119 ? 4.944 -1.813 -6.395 1.00 84.88 119 SER A N 1
ATOM 889 C CA . SER A 1 119 ? 5.007 -0.624 -7.247 1.00 84.88 119 SER A CA 1
ATOM 890 C C . SER A 1 119 ? 4.258 0.546 -6.605 1.00 84.88 119 SER A C 1
ATOM 892 O O . SER A 1 119 ? 3.231 0.363 -5.949 1.00 84.88 119 SER A O 1
ATOM 894 N N . VAL A 1 120 ? 4.764 1.763 -6.789 1.00 87.00 120 VAL A N 1
ATOM 895 C CA . VAL A 1 120 ? 4.115 2.992 -6.317 1.00 87.00 120 VAL A CA 1
ATOM 896 C C . VAL A 1 120 ? 3.635 3.784 -7.516 1.00 87.00 120 VAL A C 1
ATOM 898 O O . VAL A 1 120 ? 4.407 4.043 -8.433 1.00 87.00 120 VAL A O 1
ATOM 901 N N . MET A 1 121 ? 2.377 4.204 -7.481 1.00 85.88 121 MET A N 1
ATOM 902 C CA . MET A 1 121 ? 1.771 5.031 -8.512 1.00 85.88 121 MET A CA 1
ATOM 903 C C . MET A 1 121 ? 1.281 6.361 -7.953 1.00 85.88 121 MET A C 1
ATOM 905 O O . MET A 1 121 ? 0.904 6.486 -6.781 1.00 85.88 121 MET A O 1
ATOM 909 N N . SER A 1 122 ? 1.249 7.352 -8.837 1.00 84.94 122 SER A N 1
ATOM 910 C CA . SER A 1 122 ? 0.565 8.612 -8.584 1.00 84.94 122 SER A CA 1
ATOM 911 C C . SER A 1 122 ? -0.951 8.418 -8.654 1.00 84.94 122 SER A C 1
ATOM 913 O O . SER A 1 122 ? -1.452 7.600 -9.423 1.00 84.94 122 SER A O 1
ATOM 915 N N . SER A 1 123 ? -1.692 9.233 -7.907 1.00 82.44 123 SER A N 1
ATOM 916 C CA . SER A 1 123 ? -3.148 9.360 -8.063 1.00 82.44 123 SER A CA 1
ATOM 917 C C . SER A 1 123 ? -3.552 10.009 -9.393 1.00 82.44 123 SER A C 1
ATOM 919 O O . SER A 1 123 ? -4.717 9.983 -9.763 1.00 82.44 123 SER A O 1
ATOM 921 N N . SER A 1 124 ? -2.599 10.581 -10.135 1.00 82.12 124 SER A N 1
ATOM 922 C CA . SER A 1 124 ? -2.804 11.072 -11.503 1.00 82.12 124 SER A CA 1
ATOM 923 C C . SER A 1 124 ? -2.686 9.979 -12.574 1.00 82.12 124 SER A C 1
ATOM 925 O O . SER A 1 124 ? -2.705 10.297 -13.759 1.00 82.12 124 SER A O 1
ATOM 927 N N . GLY A 1 125 ? -2.513 8.717 -12.176 1.00 80.00 125 GLY A N 1
ATOM 928 C CA . GLY A 1 125 ? -2.282 7.603 -13.090 1.00 80.00 125 GLY A CA 1
ATOM 929 C C . GLY A 1 125 ? -0.812 7.423 -13.468 1.00 80.00 125 GLY A C 1
ATOM 930 O O . GLY A 1 125 ? 0.094 7.987 -12.844 1.00 80.00 125 GLY A O 1
ATOM 931 N N . LEU A 1 126 ? -0.591 6.586 -14.482 1.00 83.06 126 LEU A N 1
ATOM 932 C CA . LEU A 1 126 ? 0.727 6.161 -14.935 1.00 83.06 126 LEU A CA 1
ATOM 933 C C . LEU A 1 126 ? 1.006 6.710 -16.338 1.00 83.06 126 LEU A C 1
ATOM 935 O O . LEU A 1 126 ? 0.217 6.502 -17.255 1.00 83.06 126 LEU A O 1
ATOM 939 N N . THR A 1 127 ? 2.138 7.388 -16.505 1.00 86.12 127 THR A N 1
ATOM 940 C CA . THR A 1 127 ? 2.623 7.849 -17.814 1.00 86.12 127 THR A CA 1
ATOM 941 C C . THR A 1 127 ? 3.616 6.834 -18.371 1.00 86.12 127 THR A C 1
ATOM 943 O O . THR A 1 127 ? 4.327 6.187 -17.600 1.00 86.12 127 THR A O 1
ATOM 946 N N . ALA A 1 128 ? 3.706 6.694 -19.695 1.00 85.06 128 ALA A N 1
ATOM 947 C CA . ALA A 1 128 ? 4.767 5.905 -20.316 1.00 85.06 128 ALA A CA 1
ATOM 948 C C . ALA A 1 128 ? 6.148 6.392 -19.832 1.00 85.06 128 ALA A C 1
ATOM 950 O O . ALA A 1 128 ? 6.371 7.599 -19.718 1.00 85.06 128 ALA A O 1
ATOM 951 N N . LEU A 1 129 ? 7.059 5.452 -19.541 1.00 83.94 129 LEU A N 1
ATOM 952 C CA . LEU A 1 129 ? 8.391 5.744 -18.987 1.00 83.94 129 LEU A CA 1
ATOM 953 C C . LEU A 1 129 ? 9.164 6.742 -19.863 1.00 83.94 129 LEU A C 1
ATOM 955 O O . LEU A 1 129 ? 9.855 7.620 -19.356 1.00 83.94 129 LEU A O 1
ATOM 959 N N . ASN A 1 130 ? 8.993 6.617 -21.175 1.00 86.62 130 ASN A N 1
ATOM 960 C CA . ASN A 1 130 ? 9.638 7.432 -22.186 1.00 86.62 130 ASN A CA 1
ATOM 961 C C . ASN A 1 130 ? 8.604 7.861 -23.233 1.00 86.62 130 ASN A C 1
ATOM 963 O O . ASN A 1 130 ? 8.610 7.402 -24.371 1.00 86.62 130 ASN A O 1
ATOM 967 N N . ALA A 1 131 ? 7.645 8.686 -22.808 1.00 85.19 131 ALA A N 1
ATOM 968 C CA . ALA A 1 131 ? 6.524 9.104 -23.652 1.00 85.19 131 ALA A CA 1
ATOM 969 C C . ALA A 1 131 ? 6.961 9.826 -24.945 1.00 85.19 131 ALA A C 1
ATOM 971 O O . ALA A 1 131 ? 6.257 9.755 -25.950 1.00 85.19 131 ALA A O 1
ATOM 972 N N . GLU A 1 132 ? 8.123 10.488 -24.927 1.00 88.94 132 GLU A N 1
ATOM 973 C CA . GLU A 1 132 ? 8.696 11.208 -26.069 1.00 88.94 132 GLU A CA 1
ATOM 974 C C . GLU A 1 132 ? 10.177 10.823 -26.262 1.00 88.94 132 GLU A C 1
ATOM 976 O O . GLU A 1 132 ? 11.074 11.570 -25.862 1.00 88.94 132 GLU A O 1
ATOM 981 N N . PRO A 1 133 ? 10.468 9.647 -26.849 1.00 89.00 133 PRO A N 1
ATOM 982 C CA . PRO A 1 133 ? 11.836 9.168 -26.984 1.00 89.00 133 PRO A CA 1
ATOM 983 C C . PRO A 1 133 ? 12.615 9.992 -28.017 1.00 89.00 133 PRO A C 1
ATOM 985 O O . PRO A 1 133 ? 12.190 10.155 -29.161 1.00 89.00 133 PRO A O 1
ATOM 988 N N . SER A 1 134 ? 13.818 10.439 -27.649 1.00 92.75 134 SER A N 1
ATOM 989 C CA . SER A 1 134 ? 14.731 11.162 -28.554 1.00 92.75 134 SER A CA 1
ATOM 990 C C . SER A 1 134 ? 15.289 10.288 -29.686 1.00 92.75 134 SER A C 1
ATOM 992 O O . SER A 1 134 ? 15.834 10.808 -30.659 1.00 92.75 134 SER A O 1
ATOM 994 N N . MET A 1 135 ? 15.196 8.961 -29.556 1.00 91.88 135 MET A N 1
ATOM 995 C CA . MET A 1 135 ? 15.639 7.993 -30.560 1.00 91.88 135 MET A CA 1
ATOM 996 C C . MET A 1 135 ? 14.842 6.686 -30.485 1.00 91.88 135 MET A C 1
ATOM 998 O O . MET A 1 135 ? 14.295 6.327 -29.445 1.00 91.88 135 MET A O 1
ATOM 1002 N N . THR A 1 136 ? 14.803 5.939 -31.587 1.00 91.31 136 THR A N 1
ATOM 1003 C CA . THR A 1 136 ? 14.221 4.589 -31.614 1.00 91.31 136 THR A CA 1
ATOM 1004 C C . THR A 1 136 ? 15.039 3.632 -30.743 1.00 91.31 136 THR A C 1
ATOM 1006 O O . THR A 1 136 ? 16.266 3.662 -30.799 1.00 91.31 136 THR A O 1
ATOM 1009 N N . GLY A 1 137 ? 14.369 2.783 -29.955 1.00 89.44 137 GLY A N 1
ATOM 1010 C CA . GLY A 1 137 ? 15.030 1.827 -29.052 1.00 89.44 137 GLY A CA 1
ATOM 1011 C C . GLY A 1 137 ? 15.637 2.465 -27.798 1.00 89.44 137 GLY A C 1
ATOM 1012 O O . GLY A 1 137 ? 16.515 1.881 -27.176 1.00 89.44 137 GLY A O 1
ATOM 1013 N N . MET A 1 138 ? 15.210 3.678 -27.428 1.00 91.00 138 MET A N 1
ATOM 1014 C CA . MET A 1 138 ? 15.763 4.383 -26.268 1.00 91.00 138 MET A CA 1
ATOM 1015 C C . MET A 1 138 ? 15.519 3.643 -24.945 1.00 91.00 138 MET A C 1
ATOM 1017 O O . MET A 1 138 ? 16.385 3.688 -24.080 1.00 91.00 138 MET A O 1
ATOM 1021 N N . ASP A 1 139 ? 14.401 2.932 -24.796 1.00 88.25 139 ASP A N 1
ATOM 1022 C CA . ASP A 1 139 ? 14.116 2.142 -23.588 1.00 88.25 139 ASP A CA 1
ATOM 1023 C C . ASP A 1 139 ? 15.069 0.948 -23.460 1.00 88.25 139 ASP A C 1
ATOM 1025 O O . ASP A 1 139 ? 15.608 0.707 -22.379 1.00 88.25 139 ASP A O 1
ATOM 1029 N N . ASP A 1 140 ? 15.345 0.266 -24.575 1.00 90.12 140 ASP A N 1
ATOM 1030 C CA . ASP A 1 140 ? 16.329 -0.818 -24.639 1.00 90.12 140 ASP A CA 1
ATOM 1031 C C . ASP A 1 140 ? 17.733 -0.282 -24.334 1.00 90.12 140 ASP A C 1
ATOM 1033 O O . ASP A 1 140 ? 18.448 -0.846 -23.514 1.00 90.12 140 ASP A O 1
ATOM 1037 N N . LEU A 1 141 ? 18.098 0.876 -24.896 1.00 91.12 141 LEU A N 1
ATOM 1038 C CA . LEU A 1 141 ? 19.375 1.530 -24.606 1.00 91.12 141 LEU A CA 1
ATOM 1039 C C . LEU A 1 141 ? 19.503 1.926 -23.127 1.00 91.12 141 LEU A C 1
ATOM 1041 O O . LEU A 1 141 ? 20.573 1.771 -22.542 1.00 91.12 141 LEU A O 1
ATOM 1045 N N . ILE A 1 142 ? 18.436 2.446 -22.510 1.00 90.00 142 ILE A N 1
ATOM 1046 C CA . ILE A 1 142 ? 18.417 2.762 -21.075 1.00 90.00 142 ILE A CA 1
ATOM 1047 C C . ILE A 1 142 ? 18.655 1.489 -20.265 1.00 90.00 142 ILE A C 1
ATOM 1049 O O . ILE A 1 142 ? 19.462 1.517 -19.335 1.00 90.00 142 ILE A O 1
ATOM 1053 N N . ARG A 1 143 ? 17.991 0.383 -20.618 1.00 89.12 143 ARG A N 1
ATOM 1054 C CA . ARG A 1 143 ? 18.186 -0.907 -19.952 1.00 89.12 143 ARG A CA 1
ATOM 1055 C C . ARG A 1 143 ? 19.629 -1.381 -20.104 1.00 89.12 143 ARG A C 1
ATOM 1057 O O . ARG A 1 143 ? 20.290 -1.589 -19.094 1.00 89.12 143 ARG A O 1
ATOM 1064 N N . ASP A 1 144 ? 20.146 -1.434 -21.326 1.00 89.94 144 ASP A N 1
ATOM 1065 C CA . ASP A 1 144 ? 21.500 -1.910 -21.629 1.00 89.94 144 ASP A CA 1
ATOM 1066 C C . ASP A 1 144 ? 22.584 -1.098 -20.907 1.00 89.94 144 ASP A C 1
ATOM 1068 O O . ASP A 1 144 ? 23.535 -1.660 -20.364 1.00 89.94 144 ASP A O 1
ATOM 1072 N N . LEU A 1 145 ? 22.436 0.230 -20.844 1.00 88.25 145 LEU A N 1
ATOM 1073 C CA . LEU A 1 145 ? 23.384 1.102 -20.142 1.00 88.25 145 LEU A CA 1
ATOM 1074 C C . LEU A 1 145 ? 23.414 0.859 -18.631 1.00 88.25 145 LEU A C 1
ATOM 1076 O O . LEU A 1 145 ? 24.450 1.070 -18.003 1.00 88.25 145 LEU A O 1
ATOM 1080 N N . ASN A 1 146 ? 22.284 0.468 -18.045 1.00 88.06 146 ASN A N 1
ATOM 1081 C CA . ASN A 1 146 ? 22.164 0.276 -16.604 1.00 88.06 146 ASN A CA 1
ATOM 1082 C C . ASN A 1 146 ? 22.342 -1.184 -16.173 1.00 88.06 146 ASN A C 1
ATOM 1084 O O . ASN A 1 146 ? 22.641 -1.411 -15.007 1.00 88.06 146 ASN A O 1
ATOM 1088 N N . ASP A 1 147 ? 22.188 -2.148 -17.082 1.00 85.44 147 ASP A N 1
ATOM 1089 C CA . ASP A 1 147 ? 22.376 -3.583 -16.826 1.00 85.44 147 ASP A CA 1
ATOM 1090 C C . ASP A 1 147 ? 23.826 -4.050 -17.068 1.00 85.44 147 ASP A C 1
ATOM 1092 O O . ASP A 1 147 ? 24.197 -5.173 -16.730 1.00 85.44 147 ASP A O 1
ATOM 1096 N N . ALA A 1 148 ? 24.682 -3.174 -17.611 1.00 76.12 148 ALA A N 1
ATOM 1097 C CA . ALA A 1 148 ? 26.100 -3.423 -17.864 1.00 76.12 148 ALA A CA 1
ATOM 1098 C C . ALA A 1 148 ? 26.926 -3.509 -16.563 1.00 76.12 148 ALA A C 1
ATOM 1100 O O . ALA A 1 148 ? 27.713 -2.620 -16.230 1.00 76.12 148 ALA A O 1
ATOM 1101 N N . THR A 1 149 ? 26.750 -4.603 -15.825 1.00 80.62 149 THR A N 1
ATOM 1102 C CA . THR A 1 149 ? 27.541 -4.959 -14.643 1.00 80.62 149 THR A CA 1
ATOM 1103 C C . THR A 1 149 ? 28.605 -6.009 -14.994 1.00 80.62 149 THR A C 1
ATOM 1105 O O . THR A 1 149 ? 28.478 -6.774 -15.949 1.00 80.62 149 THR A O 1
ATOM 1108 N N . SER A 1 150 ? 29.704 -6.012 -14.246 1.00 82.38 150 SER A N 1
ATOM 1109 C CA . SER A 1 150 ? 30.830 -6.954 -14.343 1.00 82.38 150 SER A CA 1
ATOM 1110 C C . SER A 1 150 ? 31.152 -7.528 -12.962 1.00 82.38 150 SER A C 1
ATOM 1112 O O . SER A 1 150 ? 30.717 -6.963 -11.965 1.00 82.38 150 SER A O 1
ATOM 1114 N N . GLU A 1 151 ? 31.961 -8.592 -12.875 1.00 78.62 151 GLU A N 1
ATOM 1115 C CA . GLU A 1 151 ? 32.373 -9.178 -11.580 1.00 78.62 151 GLU A CA 1
ATOM 1116 C C . GLU A 1 151 ? 33.055 -8.168 -10.630 1.00 78.62 151 GLU A C 1
ATOM 1118 O O . GLU A 1 151 ? 33.000 -8.335 -9.415 1.00 78.62 151 GLU A O 1
ATOM 1123 N N . ASP A 1 152 ? 33.656 -7.101 -11.171 1.00 83.69 152 ASP A N 1
ATOM 1124 C CA . ASP A 1 152 ? 34.295 -6.022 -10.401 1.00 83.69 152 ASP A CA 1
ATOM 1125 C C . ASP A 1 152 ? 33.341 -4.855 -10.072 1.00 83.69 152 ASP A C 1
ATOM 1127 O O . ASP A 1 152 ? 33.756 -3.829 -9.520 1.00 83.69 152 ASP A O 1
ATOM 1131 N N . SER A 1 153 ? 32.063 -4.957 -10.444 1.00 86.19 153 SER A N 1
ATOM 1132 C CA . SER A 1 153 ? 31.080 -3.916 -10.159 1.00 86.19 153 SER A CA 1
ATOM 1133 C C . SER A 1 153 ? 30.822 -3.812 -8.660 1.00 86.19 153 SER A C 1
ATOM 1135 O O . SER A 1 153 ? 30.697 -4.795 -7.938 1.00 86.19 153 SER A O 1
ATOM 1137 N N . GLY A 1 154 ? 30.741 -2.579 -8.159 1.00 88.88 154 GLY A N 1
ATOM 1138 C CA . GLY A 1 154 ? 30.403 -2.358 -6.759 1.00 88.88 154 GLY A CA 1
ATOM 1139 C C . GLY A 1 154 ? 28.976 -2.821 -6.458 1.00 88.88 154 GLY A C 1
ATOM 1140 O O . GLY A 1 154 ? 28.076 -2.638 -7.275 1.00 88.88 154 GLY A O 1
ATOM 1141 N N . PHE A 1 155 ? 28.746 -3.300 -5.234 1.00 88.75 155 PHE A N 1
ATOM 1142 C CA . PHE A 1 155 ? 27.427 -3.717 -4.731 1.00 88.75 155 PHE A CA 1
ATOM 1143 C C . PHE A 1 155 ? 26.293 -2.713 -5.028 1.00 88.75 155 PHE A C 1
ATOM 1145 O O . PHE A 1 155 ? 25.158 -3.096 -5.306 1.00 88.75 155 PHE A O 1
ATOM 1152 N N . MET A 1 156 ? 26.592 -1.410 -4.982 1.00 88.81 156 MET A N 1
ATOM 1153 C CA . MET A 1 156 ? 25.612 -0.359 -5.277 1.00 88.81 156 MET A CA 1
ATOM 1154 C C . MET A 1 156 ? 25.208 -0.332 -6.754 1.00 88.81 156 MET A C 1
ATOM 1156 O O . MET A 1 156 ? 24.035 -0.122 -7.047 1.00 88.81 156 MET A O 1
ATOM 1160 N N . SER A 1 157 ? 26.154 -0.562 -7.668 1.00 87.75 157 SER A N 1
ATOM 1161 C CA . SER A 1 157 ? 25.889 -0.610 -9.108 1.00 87.75 157 SER A CA 1
ATOM 1162 C C . SER A 1 157 ? 25.035 -1.822 -9.461 1.00 87.75 157 SER A C 1
ATOM 1164 O O . SER A 1 157 ? 24.051 -1.678 -10.176 1.00 87.75 157 SER A O 1
ATOM 1166 N N . GLU A 1 158 ? 25.3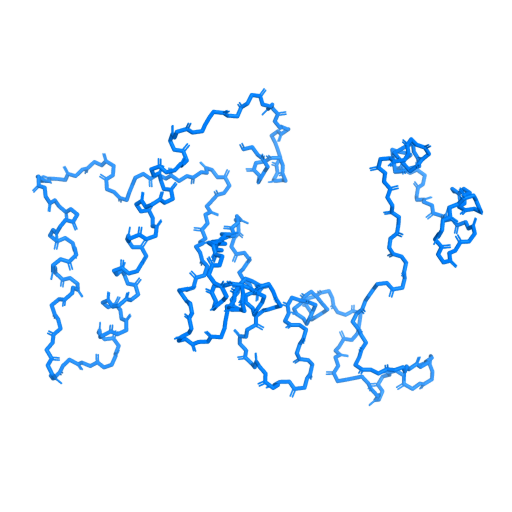42 -2.988 -8.889 1.00 87.75 158 GLU A N 1
ATOM 1167 C CA . GLU A 1 158 ? 24.531 -4.200 -9.067 1.00 87.75 158 GLU A CA 1
ATOM 1168 C C . GLU A 1 158 ? 23.115 -4.030 -8.504 1.00 87.75 158 GLU A C 1
ATOM 1170 O O . GLU A 1 158 ? 22.127 -4.379 -9.149 1.00 87.75 158 GLU A O 1
ATOM 1175 N N . THR A 1 159 ? 22.999 -3.432 -7.313 1.00 87.62 159 THR A N 1
ATOM 1176 C CA . THR A 1 159 ? 21.697 -3.153 -6.695 1.00 87.62 159 THR A CA 1
ATOM 1177 C C . THR A 1 159 ? 20.884 -2.168 -7.535 1.00 87.62 159 THR A C 1
ATOM 1179 O O . THR A 1 159 ? 19.685 -2.370 -7.711 1.00 87.62 159 THR A O 1
ATOM 1182 N N . TRP A 1 160 ? 21.519 -1.121 -8.072 1.00 89.25 160 TRP A N 1
ATOM 1183 C CA . TRP A 1 160 ? 20.878 -0.157 -8.968 1.00 89.25 160 TRP A CA 1
ATOM 1184 C C . TRP A 1 160 ? 20.395 -0.817 -10.260 1.00 89.25 160 TRP A C 1
ATOM 1186 O O . TRP A 1 160 ? 19.224 -0.670 -10.602 1.00 89.25 160 TRP A O 1
ATOM 1196 N N . ALA A 1 161 ? 21.264 -1.575 -10.934 1.00 90.44 161 ALA A N 1
ATOM 1197 C CA . ALA A 1 161 ? 20.950 -2.299 -12.165 1.00 90.44 161 ALA A CA 1
ATOM 1198 C C . ALA A 1 161 ? 19.739 -3.223 -11.974 1.00 90.44 161 ALA A C 1
ATOM 1200 O O . ALA A 1 161 ? 18.756 -3.157 -12.714 1.00 90.44 161 ALA A O 1
ATOM 1201 N N . SER A 1 162 ? 19.771 -4.022 -10.903 1.00 87.56 162 SER A N 1
ATOM 1202 C CA . SER A 1 162 ? 18.687 -4.929 -10.529 1.00 87.56 162 SER A CA 1
ATOM 1203 C C . SER A 1 162 ? 17.386 -4.175 -10.229 1.00 87.56 162 SER A C 1
ATOM 1205 O O . SER A 1 162 ? 16.332 -4.509 -10.771 1.00 87.56 162 SER A O 1
ATOM 1207 N N . ALA A 1 163 ? 17.447 -3.125 -9.404 1.00 87.75 163 ALA A N 1
ATOM 1208 C CA . ALA A 1 163 ? 16.271 -2.351 -9.019 1.00 87.75 163 ALA A CA 1
ATOM 1209 C C . ALA A 1 163 ? 15.636 -1.614 -10.207 1.00 87.75 163 ALA A C 1
ATOM 1211 O O . ALA A 1 163 ? 14.410 -1.598 -10.319 1.00 87.75 163 ALA A O 1
ATOM 1212 N N . LEU A 1 164 ? 16.447 -1.031 -11.095 1.00 89.62 164 LEU A N 1
ATOM 1213 C CA . LEU A 1 164 ? 15.955 -0.329 -12.276 1.00 89.62 164 LEU A CA 1
ATOM 1214 C C . LEU A 1 164 ? 15.305 -1.299 -13.264 1.00 89.62 164 LEU A C 1
ATOM 1216 O O . LEU A 1 164 ? 14.189 -1.035 -13.704 1.00 89.62 164 LEU A O 1
ATOM 1220 N N . SER A 1 165 ? 15.948 -2.431 -13.557 1.00 88.19 165 SER A N 1
ATOM 1221 C CA . SER A 1 165 ? 15.389 -3.452 -14.451 1.00 88.19 165 SER A CA 1
ATOM 1222 C C . SER A 1 165 ? 14.037 -3.963 -13.948 1.00 88.19 165 SER A C 1
ATOM 1224 O O . SER A 1 165 ? 13.065 -3.992 -14.703 1.00 88.19 165 SER A O 1
ATOM 1226 N N . VAL A 1 166 ? 13.929 -4.265 -12.647 1.00 85.88 166 VAL A N 1
ATOM 1227 C CA . VAL A 1 166 ? 12.656 -4.664 -12.023 1.00 85.88 166 VAL A CA 1
ATOM 1228 C C . VAL A 1 166 ? 11.610 -3.551 -12.120 1.00 85.88 166 VAL A C 1
ATOM 1230 O O . VAL A 1 166 ? 10.454 -3.831 -12.434 1.00 85.88 166 VAL A O 1
ATOM 1233 N N . ALA A 1 167 ? 11.992 -2.294 -11.878 1.00 87.00 167 ALA A N 1
ATOM 1234 C CA . ALA A 1 167 ? 11.073 -1.163 -11.962 1.00 87.00 167 ALA A CA 1
ATOM 1235 C C . ALA A 1 167 ? 10.554 -0.937 -13.393 1.00 87.00 167 ALA A C 1
ATOM 1237 O O . ALA A 1 167 ? 9.359 -0.703 -13.569 1.00 87.00 167 ALA A O 1
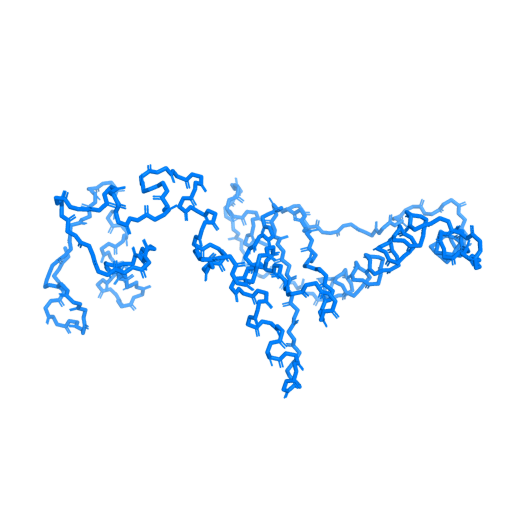ATOM 1238 N N . MET A 1 168 ? 11.416 -1.047 -14.409 1.00 88.69 168 MET A N 1
ATOM 1239 C CA . MET A 1 168 ? 11.033 -0.925 -15.821 1.00 88.69 168 MET A CA 1
ATOM 1240 C C . MET A 1 168 ? 10.074 -2.046 -16.244 1.00 88.69 168 MET A C 1
ATOM 1242 O O . MET A 1 168 ? 9.046 -1.768 -16.868 1.00 88.69 168 MET A O 1
ATOM 1246 N N . ASP A 1 169 ? 10.362 -3.293 -15.854 1.00 87.25 169 ASP A N 1
ATOM 1247 C CA . ASP A 1 169 ? 9.512 -4.446 -16.168 1.00 87.25 169 ASP A CA 1
ATOM 1248 C C . ASP A 1 169 ? 8.130 -4.321 -15.488 1.00 87.25 169 ASP A C 1
ATOM 1250 O O . ASP A 1 169 ? 7.095 -4.477 -16.142 1.00 87.25 169 ASP A O 1
ATOM 1254 N N . GLN A 1 170 ? 8.087 -3.953 -14.200 1.00 86.19 170 GLN A N 1
ATOM 1255 C CA . GLN A 1 170 ? 6.832 -3.707 -13.473 1.00 86.19 170 GLN A CA 1
ATOM 1256 C C . GLN A 1 170 ? 6.023 -2.553 -14.0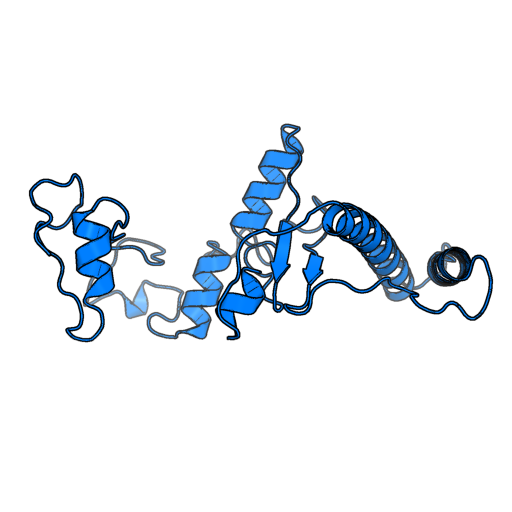79 1.00 86.19 170 GLN A C 1
ATOM 1258 O O . GLN A 1 170 ? 4.806 -2.671 -14.240 1.00 86.19 170 GLN A O 1
ATOM 1263 N N . HIS A 1 171 ? 6.688 -1.449 -14.434 1.00 87.38 171 HIS A N 1
ATOM 1264 C CA . HIS A 1 171 ? 6.050 -0.286 -15.052 1.00 87.38 171 HIS A CA 1
ATOM 1265 C C . HIS A 1 171 ? 5.387 -0.650 -16.377 1.00 87.38 171 HIS A C 1
ATOM 1267 O O . HIS A 1 171 ? 4.226 -0.313 -16.594 1.00 87.38 171 HIS A O 1
ATOM 1273 N N . SER A 1 172 ? 6.095 -1.383 -17.240 1.00 87.31 172 SER A N 1
ATOM 1274 C CA . SER A 1 172 ? 5.585 -1.817 -18.544 1.00 87.31 172 SER A CA 1
ATOM 1275 C C . SER A 1 172 ? 4.344 -2.708 -18.418 1.00 87.31 172 SER A C 1
ATOM 1277 O O . SER A 1 172 ? 3.337 -2.484 -19.103 1.00 87.31 172 SER A O 1
ATOM 1279 N N . ILE A 1 173 ? 4.376 -3.676 -17.493 1.00 87.25 173 ILE A N 1
ATOM 1280 C CA . ILE A 1 173 ? 3.243 -4.571 -17.216 1.00 87.25 173 ILE A CA 1
ATOM 1281 C C . ILE A 1 173 ? 2.034 -3.769 -16.727 1.00 87.25 173 ILE A C 1
ATOM 1283 O O . ILE A 1 173 ? 0.929 -3.927 -17.254 1.00 87.25 173 ILE A O 1
ATOM 1287 N N . LEU A 1 174 ? 2.241 -2.895 -15.742 1.00 86.56 174 LEU A N 1
ATOM 1288 C CA . LEU A 1 174 ? 1.170 -2.131 -15.113 1.00 86.56 174 LEU A CA 1
ATOM 1289 C C . LEU A 1 174 ? 0.561 -1.103 -16.072 1.00 86.56 174 LEU A C 1
ATOM 1291 O O . LEU A 1 174 ? -0.661 -1.012 -16.167 1.00 86.56 174 LEU A O 1
ATOM 1295 N N . TYR A 1 175 ? 1.392 -0.396 -16.840 1.00 88.75 175 TYR A N 1
ATOM 1296 C CA . TYR A 1 175 ? 0.956 0.543 -17.876 1.00 88.75 175 TYR A CA 1
ATOM 1297 C C . TYR A 1 175 ? 0.089 -0.154 -18.932 1.00 88.75 175 TYR A C 1
ATOM 1299 O O . TYR A 1 175 ? -1.044 0.256 -19.184 1.00 88.75 175 TYR A O 1
ATOM 1307 N N . SER A 1 176 ? 0.569 -1.282 -19.465 1.00 88.44 176 SER A N 1
ATOM 1308 C CA . SER A 1 176 ? -0.153 -2.075 -20.469 1.00 88.44 176 SER A CA 1
ATOM 1309 C C . SER A 1 176 ? -1.467 -2.665 -19.945 1.00 88.44 176 SER A C 1
ATOM 1311 O O . SER A 1 176 ? -2.395 -2.915 -20.719 1.00 88.44 176 SER A O 1
ATOM 1313 N N . ALA A 1 177 ? -1.543 -2.953 -18.643 1.00 87.12 177 ALA A N 1
ATOM 1314 C CA . ALA A 1 177 ? -2.764 -3.415 -17.997 1.00 87.12 177 ALA A CA 1
ATOM 1315 C C . ALA A 1 177 ? -3.772 -2.271 -17.813 1.00 87.12 177 ALA A C 1
ATOM 1317 O O . ALA A 1 177 ? -4.954 -2.464 -18.097 1.00 87.12 177 ALA A O 1
ATOM 1318 N N . LEU A 1 178 ? -3.313 -1.090 -17.387 1.00 85.19 178 LEU A N 1
ATOM 1319 C CA . LEU A 1 178 ? -4.161 0.079 -17.142 1.00 85.19 178 LEU A CA 1
ATOM 1320 C C . LEU A 1 178 ? -4.739 0.673 -18.431 1.00 85.19 178 LEU A C 1
ATOM 1322 O O . LEU A 1 178 ? -5.914 1.027 -18.442 1.00 85.19 178 LEU A O 1
ATOM 1326 N N . GLU A 1 179 ? -3.985 0.704 -19.535 1.00 86.62 179 GLU A N 1
ATOM 1327 C CA . GLU A 1 179 ? -4.496 1.196 -20.829 1.00 86.62 179 GLU A CA 1
ATOM 1328 C C . GLU A 1 179 ? -5.708 0.408 -21.348 1.00 86.62 179 GLU A C 1
ATOM 1330 O O . GLU A 1 179 ? -6.534 0.931 -22.095 1.00 86.62 179 GLU A O 1
ATOM 1335 N N . LYS A 1 180 ? -5.841 -0.861 -20.949 1.00 86.06 180 LYS A N 1
ATOM 1336 C CA . LYS A 1 180 ? -6.944 -1.734 -21.375 1.00 86.06 180 LYS A CA 1
ATOM 1337 C C . LYS A 1 180 ? -8.218 -1.543 -20.551 1.00 86.06 180 LYS A C 1
ATOM 1339 O O . LYS A 1 180 ? -9.240 -2.143 -20.886 1.00 86.06 180 LYS A O 1
ATOM 1344 N N . VAL A 1 181 ? -8.173 -0.763 -19.471 1.00 83.12 181 VAL A N 1
ATOM 1345 C CA . VAL A 1 181 ? -9.274 -0.623 -18.513 1.00 83.12 181 VAL A CA 1
ATOM 1346 C C . VAL A 1 181 ? -9.901 0.764 -18.630 1.00 83.12 181 VAL A C 1
ATOM 1348 O O . VAL A 1 181 ? -9.249 1.778 -18.424 1.00 83.12 181 VAL A O 1
ATOM 1351 N N . SER A 1 182 ? -11.207 0.814 -18.900 1.00 77.81 182 SER A N 1
ATOM 1352 C CA . SER A 1 182 ? -11.998 2.048 -18.844 1.00 77.81 182 SER A CA 1
ATOM 1353 C C . SER A 1 182 ? -12.891 2.055 -17.603 1.00 77.81 182 SER A C 1
ATOM 1355 O O . SER A 1 182 ? -13.734 1.166 -17.450 1.00 77.81 182 SER A O 1
ATOM 1357 N N . ASN A 1 183 ? -12.757 3.063 -16.739 1.00 72.31 183 ASN A N 1
ATOM 1358 C CA . ASN A 1 183 ? -13.620 3.220 -15.570 1.00 72.31 183 ASN A CA 1
ATOM 1359 C C . ASN A 1 183 ? -14.900 3.988 -15.942 1.00 72.31 183 ASN A C 1
ATOM 1361 O O . ASN A 1 183 ? -14.844 5.124 -16.405 1.00 72.31 183 ASN A O 1
ATOM 1365 N N . SER A 1 184 ? -16.072 3.380 -15.742 1.00 76.56 184 SER A N 1
ATOM 1366 C CA . SER A 1 184 ? -17.365 4.018 -16.033 1.00 76.56 184 SER A CA 1
ATOM 1367 C C . SER A 1 184 ? -17.919 4.826 -14.852 1.00 76.56 184 SER A C 1
ATOM 1369 O O . SER A 1 184 ? -19.044 5.326 -14.922 1.00 76.56 184 SER A O 1
ATOM 1371 N N . LYS A 1 185 ? -17.205 4.873 -13.721 1.00 82.25 185 LYS A N 1
ATOM 1372 C CA . LYS A 1 185 ? -17.637 5.554 -12.497 1.00 82.25 185 LYS A CA 1
ATOM 1373 C C . LYS A 1 185 ? -16.866 6.858 -12.322 1.00 82.25 185 LYS A C 1
ATOM 1375 O O . LYS A 1 185 ? -15.644 6.864 -12.347 1.00 82.25 185 LYS A O 1
ATOM 1380 N N . SER A 1 186 ? -17.589 7.958 -12.107 1.00 82.19 186 SER A N 1
ATOM 1381 C CA . SER A 1 186 ? -16.975 9.229 -11.718 1.00 82.19 186 SER A CA 1
ATOM 1382 C C . SER A 1 186 ? -16.793 9.281 -10.206 1.00 82.19 186 SER A C 1
ATOM 1384 O O . SER A 1 186 ? -17.767 9.125 -9.462 1.00 82.19 186 SER A O 1
ATOM 1386 N N . PHE A 1 187 ? -15.578 9.573 -9.761 1.00 84.88 187 PHE A N 1
ATOM 1387 C CA . PHE A 1 187 ? -15.301 9.879 -8.363 1.00 84.88 187 PHE A CA 1
ATOM 1388 C C . PHE A 1 187 ? -15.234 11.397 -8.160 1.00 84.88 187 PHE A C 1
ATOM 1390 O O . PHE A 1 187 ? -14.958 12.132 -9.110 1.00 84.88 187 PHE A O 1
ATOM 1397 N N . PRO A 1 188 ? -15.520 11.898 -6.945 1.00 88.12 188 PRO A N 1
ATOM 1398 C CA . PRO A 1 188 ? -15.340 13.312 -6.634 1.00 88.12 188 PRO A CA 1
ATOM 1399 C C . PRO A 1 188 ? -13.887 13.753 -6.846 1.00 88.12 188 PRO A C 1
ATOM 1401 O O . PRO A 1 188 ? -12.968 13.008 -6.517 1.00 88.12 188 PRO A O 1
ATOM 1404 N N . ASP A 1 189 ? -13.670 14.984 -7.313 1.00 86.56 189 ASP A N 1
ATOM 1405 C CA . ASP A 1 189 ? -12.321 15.542 -7.477 1.00 86.56 189 ASP A CA 1
ATOM 1406 C C . ASP A 1 189 ? -11.735 15.999 -6.128 1.00 86.56 189 ASP A C 1
ATOM 1408 O O . ASP A 1 189 ? -11.652 17.181 -5.797 1.00 86.56 189 ASP A O 1
ATOM 1412 N N . ASN A 1 190 ? -11.384 15.025 -5.293 1.00 87.75 190 ASN A N 1
ATOM 1413 C CA . ASN A 1 190 ? -10.648 15.215 -4.051 1.00 87.75 190 ASN A CA 1
ATOM 1414 C C . ASN A 1 190 ? -9.561 14.139 -3.915 1.00 87.75 190 ASN A C 1
ATOM 1416 O O . ASN A 1 190 ? -9.476 13.225 -4.732 1.00 87.75 190 ASN A O 1
ATOM 1420 N N . GLU A 1 191 ? -8.703 14.256 -2.899 1.00 83.31 191 GLU A N 1
ATOM 1421 C CA . GLU A 1 191 ? -7.560 13.352 -2.711 1.00 83.31 191 GLU A CA 1
ATOM 1422 C C . GLU A 1 191 ? -7.961 11.870 -2.722 1.00 83.31 191 GLU A C 1
ATOM 1424 O O . GLU A 1 191 ? -7.363 11.089 -3.456 1.00 83.31 191 GLU A O 1
ATOM 1429 N N . LEU A 1 192 ? -9.003 11.499 -1.973 1.00 83.38 192 LEU A N 1
ATOM 1430 C CA . LEU A 1 192 ? -9.478 10.118 -1.906 1.00 83.38 192 LEU A CA 1
ATOM 1431 C C . LEU A 1 192 ? -10.158 9.685 -3.209 1.00 83.38 192 LEU A C 1
ATOM 1433 O O . LEU A 1 192 ? -9.954 8.567 -3.665 1.00 83.38 192 LEU A O 1
ATOM 1437 N N . GLY A 1 193 ? -10.949 10.562 -3.826 1.00 84.50 193 GLY A N 1
ATOM 1438 C CA . GLY A 1 193 ? -11.625 10.270 -5.084 1.00 84.50 193 GLY A CA 1
ATOM 1439 C C . GLY A 1 193 ? -10.641 10.000 -6.220 1.00 84.50 193 GLY A C 1
ATOM 1440 O O . GLY A 1 193 ? -10.837 9.037 -6.951 1.00 84.50 193 GLY A O 1
ATOM 1441 N N . ARG A 1 194 ? -9.532 10.748 -6.289 1.00 84.12 194 ARG A N 1
ATOM 1442 C CA . ARG A 1 194 ? -8.442 10.502 -7.251 1.00 84.12 194 ARG A CA 1
ATOM 1443 C C . ARG A 1 194 ? -7.664 9.211 -6.992 1.00 84.12 194 ARG A C 1
ATOM 1445 O O . ARG A 1 194 ? -7.043 8.682 -7.898 1.00 84.12 194 ARG A O 1
ATOM 1452 N N . GLN A 1 195 ? -7.673 8.693 -5.764 1.00 81.12 195 GLN A N 1
ATOM 1453 C CA . GLN A 1 195 ? -7.091 7.376 -5.471 1.00 81.12 195 GLN A CA 1
ATOM 1454 C C . GLN A 1 195 ? -8.021 6.215 -5.864 1.00 81.12 195 GLN A C 1
ATOM 1456 O O . GLN A 1 195 ? -7.573 5.073 -5.900 1.00 81.12 195 GLN A O 1
ATOM 1461 N N . LEU A 1 196 ? -9.306 6.489 -6.121 1.00 78.81 196 LEU A N 1
ATOM 1462 C CA . LEU A 1 196 ? -10.326 5.487 -6.450 1.00 78.81 196 LEU A CA 1
ATOM 1463 C C . LEU A 1 196 ? -10.775 5.524 -7.922 1.00 78.81 196 LEU A C 1
ATOM 1465 O O . LEU A 1 196 ? -11.423 4.575 -8.369 1.00 78.81 196 LEU A O 1
ATOM 1469 N N . SER A 1 197 ? -10.473 6.612 -8.640 1.00 67.81 197 SER A N 1
ATOM 1470 C CA . SER A 1 197 ? -10.762 6.816 -10.067 1.00 67.81 197 SER A CA 1
ATOM 1471 C C . SER A 1 197 ? -9.788 6.082 -10.970 1.00 67.81 197 SER A C 1
ATOM 1473 O O . SER A 1 197 ? -10.288 5.394 -11.890 1.00 67.81 197 SER A O 1
#

pLDDT: mean 87.14, std 4.57, range [67.81, 95.06]

Organism: NCBI:txid49249

Foldseek 3Di:
DACCPPPDPDRDDDDDPVPVVQVVCVVVVNDDDDPPDFDDPDDDDPVCCVPRQLFDPPDPVRRVLCQQQVCRPCPQPQAGCQQQVQLVCVVVPDDDAAAAEPDDQRSNGHRPPRDDGHHYHYLVGADDPCNDDPDPCVVVVVLCVLLPDDPPDDPVSNVRSVNVVVNNVVSVVVVVVVVVDDDPDQFDPDPVSSNVD

Sequence (197 aa):
IDARASSQPCTSFGIHPSLPILRDLYNEGSALFVANAGLLVKPVNKTNYKEQTPVQLFAHNTMSRETKQLDLNGHMSGSGVVGRLKDVLTKIGYSTDSFSISGDTMALMGRPGLNPPPSVMSSSGLTALNAEPSMTGMDDLIRDLNDATSEDSGFMSETWASALSVAMDQHSILYSALEKVSNSKSFPDNELGRQLS

Secondary structure (DSSP, 8-state):
-B-TTSSSS-SB----TT-HHHHHHHHTTS----TT-S--SS---TTTHHHH-SS-TT-HHHHHHHHHH--TT-TTTT--HHHHHHHHHHHTT-----EEESS--TTT---TTTSPPPEEEBTTB---TTSS-SSTTHHHHHHHHHH---TT--HHHHHHHHHHHHHHHHHHHHHHHHTT-----PPPSSHHHHHH-

Radius of gyration: 22.73 Å; chains: 1; bounding box: 64×37×67 Å